Protein AF-A0A9D6MCR7-F1 (afdb_monomer)

pLDDT: mean 86.19, std 16.35, range [32.38, 98.75]

Foldseek 3Di:
DPLLVVLLVVLLVVLVVLLVVLLVVLDDDPPDDDDDQPPLFDDFDPVLLVVLSVVLSVVVVVLCVVQVVFPLSDDDPVLVVLLVVLLQQLLVLLCCFLADPDPDPPQDNLTLRLSLLSLLVSCQPRAQSSSLSNQQSSVSNSCSNRSHRRGSLLSSLRSLLSNLSRCCSSDPPNVVVLVVLLVLLQVLLVVQLVLCVVCQFQAASRNPGGQDPCLSNLSVVLSVLLVCQCVVCVVDCSNSSLSSSLSSLLRSQVSSLVSSCVRSVNSQPPSCSSRRGNSSNNRSSSNSSSPCVVVVVVVVVVVVVVVVD

Mean predicted aligned error: 6.35 Å

Secondary structure (DSSP, 8-state):
--HHHHHHHHHHHHHHHHHHHHHHHS---TTSS-----TT-PSP-HHHHHHHHHHHHHHHHHHHHHHTT-GGG---HHHHHHHHHHHHHHHHHHIIIIISS---TTS-SS---GGGHHHHHHHHHH-HHHHHHHHHHHHHHHHHHHTPPP-HHHHHHHHHHHHHHTGGGG-S-HHHHHHHHHHHHHHHHHHHHHHHHH-TTPBPTTSSSBPPHHHHTHHHHHHHHHHHHHHH-TTSTHHHHHHHHHHHHHHHHHHHHHHHHHHTTT-S-HHHIIIIIIHHHHHHHHHHHHHHHHHHHHHHHHHHHHHT-

Structure (mmCIF, N/CA/C/O backbone):
data_AF-A0A9D6MCR7-F1
#
_entry.id   AF-A0A9D6MCR7-F1
#
loop_
_atom_site.group_PDB
_atom_site.id
_atom_site.type_symbol
_atom_site.label_atom_id
_atom_site.label_alt_id
_atom_site.label_comp_id
_atom_site.label_asym_id
_atom_site.label_entity_id
_atom_site.label_seq_id
_atom_site.pdbx_PDB_ins_code
_atom_site.Cartn_x
_atom_site.Cartn_y
_atom_site.Cartn_z
_atom_site.occupancy
_atom_site.B_iso_or_equiv
_atom_site.auth_seq_id
_atom_site.auth_comp_id
_atom_site.auth_asym_id
_atom_site.auth_atom_id
_atom_site.pdbx_PDB_model_num
ATOM 1 N N . MET A 1 1 ? 8.942 -14.103 26.169 1.00 52.50 1 MET A N 1
ATOM 2 C CA . MET A 1 1 ? 8.637 -13.083 25.138 1.00 52.50 1 MET A CA 1
ATOM 3 C C . MET A 1 1 ? 7.167 -12.713 25.269 1.00 52.50 1 MET A C 1
ATOM 5 O O . MET A 1 1 ? 6.377 -13.617 25.491 1.00 52.50 1 MET A O 1
ATOM 9 N N . ASN A 1 2 ? 6.804 -11.427 25.200 1.00 64.25 2 ASN A N 1
ATOM 10 C CA . ASN A 1 2 ? 5.398 -10.992 25.186 1.00 64.25 2 ASN A CA 1
ATOM 11 C C . ASN A 1 2 ? 4.675 -11.644 23.987 1.00 64.25 2 ASN A C 1
ATOM 13 O O . ASN A 1 2 ? 5.250 -11.676 22.896 1.00 64.25 2 ASN A O 1
ATOM 17 N N . ASN A 1 3 ? 3.444 -12.135 24.172 1.00 83.31 3 ASN A N 1
ATOM 18 C CA . ASN A 1 3 ? 2.626 -12.743 23.113 1.00 83.31 3 ASN A CA 1
ATOM 19 C C . ASN A 1 3 ? 2.540 -11.839 21.866 1.00 83.31 3 ASN A C 1
ATOM 21 O O . ASN A 1 3 ? 2.592 -12.334 20.745 1.00 83.31 3 ASN A O 1
ATOM 25 N N . LYS A 1 4 ? 2.536 -10.509 22.046 1.00 88.31 4 LYS A N 1
ATOM 26 C CA . LYS A 1 4 ? 2.532 -9.521 20.949 1.00 88.31 4 LYS A CA 1
ATOM 27 C C . LYS A 1 4 ? 3.774 -9.601 20.045 1.00 88.31 4 LYS A C 1
ATOM 29 O O . LYS A 1 4 ? 3.648 -9.560 18.826 1.00 88.31 4 LYS A O 1
ATOM 34 N N . ALA A 1 5 ? 4.967 -9.780 20.620 1.00 88.00 5 ALA A N 1
ATOM 35 C CA . ALA A 1 5 ? 6.205 -9.921 19.844 1.00 88.00 5 ALA A CA 1
ATOM 36 C C . ALA A 1 5 ? 6.212 -11.222 19.030 1.00 88.00 5 ALA A C 1
ATOM 38 O O . ALA A 1 5 ? 6.635 -11.235 17.876 1.00 88.00 5 ALA A O 1
ATOM 39 N N . LEU A 1 6 ? 5.727 -12.314 19.631 1.00 88.62 6 LEU A N 1
ATOM 40 C CA . LEU A 1 6 ? 5.628 -13.611 18.963 1.00 88.62 6 LEU A CA 1
ATOM 41 C C . LEU A 1 6 ? 4.666 -13.558 17.773 1.00 88.62 6 LEU A C 1
ATOM 43 O O . LEU A 1 6 ? 4.991 -14.104 16.726 1.00 88.62 6 LEU A O 1
ATOM 47 N N . ASN A 1 7 ? 3.545 -12.838 17.886 1.00 89.56 7 ASN A N 1
ATOM 48 C CA . ASN A 1 7 ? 2.602 -12.663 16.777 1.00 89.56 7 ASN A CA 1
ATOM 49 C C . ASN A 1 7 ? 3.272 -12.068 15.535 1.00 89.56 7 ASN A C 1
ATOM 51 O O . ASN A 1 7 ? 3.044 -12.544 14.426 1.00 89.56 7 ASN A O 1
ATOM 55 N N . ILE A 1 8 ? 4.123 -11.056 15.714 1.00 90.25 8 ILE A N 1
ATOM 56 C CA . ILE A 1 8 ? 4.849 -10.423 14.606 1.00 90.25 8 ILE A CA 1
ATOM 57 C C . ILE A 1 8 ? 5.832 -11.409 13.993 1.00 90.25 8 ILE A C 1
ATOM 59 O O . ILE A 1 8 ? 5.823 -11.600 12.780 1.00 90.25 8 ILE A O 1
ATOM 63 N N . VAL A 1 9 ? 6.643 -12.062 14.830 1.00 91.19 9 VAL A N 1
ATOM 64 C CA . VAL A 1 9 ? 7.634 -13.042 14.370 1.00 91.19 9 VAL A CA 1
ATOM 65 C C . VAL A 1 9 ? 6.953 -14.156 13.579 1.00 91.19 9 VAL A C 1
ATOM 67 O O . VAL A 1 9 ? 7.396 -14.464 12.478 1.00 91.19 9 VAL A O 1
ATOM 70 N N . TYR A 1 10 ? 5.849 -14.712 14.079 1.00 92.25 10 TYR A N 1
ATOM 71 C CA . TYR A 1 10 ? 5.106 -15.757 13.378 1.00 92.25 10 TYR A CA 1
ATOM 72 C C . TYR A 1 10 ? 4.450 -15.258 12.092 1.00 92.25 10 TYR A C 1
ATOM 74 O O . TYR A 1 10 ? 4.484 -15.973 11.098 1.00 92.25 10 TYR A O 1
ATOM 82 N N . THR A 1 11 ? 3.905 -14.040 12.074 1.00 92.06 11 THR A N 1
ATOM 83 C CA . THR A 1 11 ? 3.285 -13.471 10.865 1.00 92.06 11 THR A CA 1
ATOM 84 C C . THR A 1 11 ? 4.324 -13.249 9.763 1.00 92.06 11 THR A C 1
ATOM 86 O O . THR A 1 11 ? 4.108 -13.634 8.616 1.00 92.06 11 THR A O 1
ATOM 89 N N . VAL A 1 12 ? 5.480 -12.677 10.111 1.00 93.19 12 VAL A N 1
ATOM 90 C CA . VAL A 1 12 ? 6.590 -12.458 9.172 1.00 93.19 12 VAL A CA 1
ATOM 91 C C . VAL A 1 12 ? 7.189 -13.786 8.716 1.00 93.19 12 VAL A C 1
ATOM 93 O O . VAL A 1 12 ? 7.452 -13.960 7.529 1.00 93.19 12 VAL A O 1
ATOM 96 N N . LEU A 1 13 ? 7.3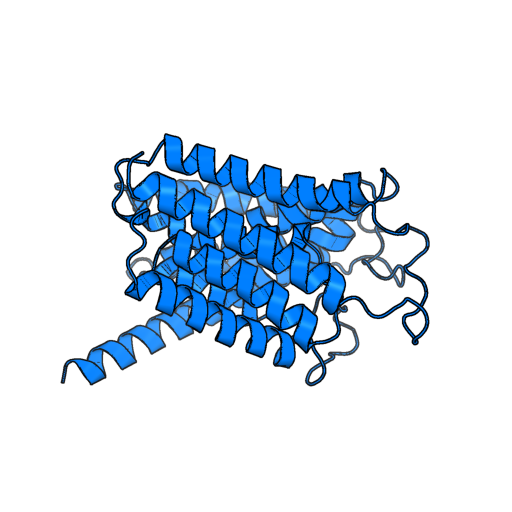75 -14.742 9.630 1.00 93.88 13 LEU A N 1
ATOM 97 C CA . LEU A 1 13 ? 7.886 -16.069 9.290 1.00 93.88 13 LEU A CA 1
ATOM 98 C C . LEU A 1 13 ? 6.922 -16.818 8.365 1.00 93.88 13 LEU A C 1
ATOM 100 O O . LEU A 1 13 ? 7.366 -17.418 7.393 1.00 93.88 13 LEU A O 1
ATOM 104 N N . ALA A 1 14 ? 5.614 -16.753 8.626 1.00 93.31 14 ALA A N 1
ATOM 105 C CA . ALA A 1 14 ? 4.599 -17.340 7.759 1.00 93.31 14 ALA A CA 1
ATOM 106 C C . ALA A 1 14 ? 4.643 -16.726 6.354 1.00 93.31 14 ALA A C 1
ATOM 108 O O . ALA A 1 14 ? 4.613 -17.470 5.377 1.00 93.31 14 ALA A O 1
ATOM 109 N N . LEU A 1 15 ? 4.799 -15.398 6.248 1.00 92.94 15 LEU A N 1
ATOM 110 C CA . LEU A 1 15 ? 5.001 -14.735 4.959 1.00 92.94 15 LEU A CA 1
ATOM 111 C C . LEU A 1 15 ? 6.254 -15.259 4.260 1.00 92.94 15 LEU A C 1
ATOM 113 O O . LEU A 1 15 ? 6.175 -15.685 3.116 1.00 92.94 15 LEU A O 1
ATOM 117 N N . PHE A 1 16 ? 7.396 -15.262 4.949 1.00 92.69 16 PHE A N 1
ATOM 118 C CA . PHE A 1 16 ? 8.667 -15.718 4.391 1.00 92.69 16 PHE A CA 1
ATOM 119 C C . PHE A 1 16 ? 8.578 -17.159 3.870 1.00 92.69 16 PHE A C 1
ATOM 121 O O . PHE A 1 16 ? 9.006 -17.445 2.752 1.00 92.69 16 PHE A O 1
ATOM 128 N N . VAL A 1 17 ? 7.988 -18.063 4.657 1.00 92.56 17 VAL A N 1
ATOM 129 C CA . VAL A 1 17 ? 7.793 -19.469 4.277 1.00 92.56 17 VAL A CA 1
ATOM 130 C C . VAL A 1 17 ? 6.868 -19.580 3.069 1.00 92.56 17 VAL A C 1
ATOM 132 O O . VAL A 1 17 ? 7.196 -20.298 2.127 1.00 92.56 17 VAL A O 1
ATOM 135 N N . LEU A 1 18 ? 5.747 -18.854 3.062 1.00 90.44 18 LEU A N 1
ATOM 136 C CA . LEU A 1 18 ? 4.795 -18.877 1.954 1.00 90.44 18 LEU A CA 1
ATOM 137 C C . LEU A 1 18 ? 5.418 -18.342 0.660 1.00 90.44 18 LEU A C 1
ATOM 139 O O . LEU A 1 18 ? 5.298 -19.000 -0.369 1.00 90.44 18 LEU A O 1
ATOM 143 N N . ILE A 1 19 ? 6.131 -17.210 0.727 1.00 87.31 19 ILE A N 1
ATOM 144 C CA . ILE A 1 19 ? 6.903 -16.658 -0.395 1.00 87.31 19 ILE A CA 1
ATOM 145 C C . ILE A 1 19 ? 7.883 -17.709 -0.905 1.00 87.31 19 ILE A C 1
ATOM 147 O O . ILE A 1 19 ? 7.929 -17.963 -2.100 1.00 87.31 19 ILE A O 1
ATOM 151 N N . THR A 1 20 ? 8.633 -18.358 -0.011 1.00 86.31 20 THR A N 1
ATOM 152 C CA . THR A 1 20 ? 9.646 -19.350 -0.396 1.00 86.31 20 THR A CA 1
ATOM 153 C C . THR A 1 20 ? 9.025 -20.534 -1.120 1.00 86.31 20 THR A C 1
ATOM 155 O O . THR A 1 20 ? 9.456 -20.890 -2.214 1.00 86.31 20 THR A O 1
ATOM 158 N N . ILE A 1 21 ? 7.978 -21.125 -0.546 1.00 87.25 21 ILE A N 1
ATOM 159 C CA . ILE A 1 21 ? 7.273 -22.260 -1.145 1.00 87.25 21 ILE A CA 1
ATOM 160 C C . ILE A 1 21 ? 6.683 -21.861 -2.500 1.00 87.25 21 ILE A C 1
ATOM 162 O O . ILE A 1 21 ? 6.908 -22.546 -3.496 1.00 87.25 21 ILE A O 1
ATOM 166 N N . ALA A 1 22 ? 5.957 -20.745 -2.557 1.00 82.69 22 ALA A N 1
ATOM 167 C CA . ALA A 1 22 ? 5.302 -20.297 -3.777 1.00 82.69 22 ALA A CA 1
ATOM 168 C C . ALA A 1 22 ? 6.316 -19.905 -4.859 1.00 82.69 22 ALA A C 1
ATOM 170 O O . ALA A 1 22 ? 6.109 -20.236 -6.020 1.00 82.69 22 ALA A O 1
ATOM 171 N N . TYR A 1 23 ? 7.446 -19.298 -4.492 1.00 79.19 23 TYR A N 1
ATOM 172 C CA . TYR A 1 23 ? 8.520 -18.968 -5.423 1.00 79.19 23 TYR A CA 1
ATOM 173 C C . TYR A 1 23 ? 9.061 -20.211 -6.131 1.00 79.19 23 TYR A C 1
ATOM 175 O O . TYR A 1 23 ? 9.226 -20.176 -7.345 1.00 79.19 23 TYR A O 1
ATOM 183 N N . PHE A 1 24 ? 9.283 -21.320 -5.415 1.00 76.38 24 PHE A N 1
ATOM 184 C CA . PHE A 1 24 ? 9.802 -22.562 -6.007 1.00 76.38 24 PHE A CA 1
ATOM 185 C C . PHE A 1 24 ? 8.736 -23.435 -6.691 1.00 76.38 24 PHE A C 1
ATOM 187 O O . PHE A 1 24 ? 9.086 -24.245 -7.544 1.00 76.38 24 PHE A O 1
ATOM 194 N N . ILE A 1 25 ? 7.455 -23.298 -6.332 1.00 75.69 25 ILE A N 1
ATOM 195 C CA . ILE A 1 25 ? 6.355 -24.082 -6.926 1.00 75.69 25 ILE A CA 1
ATOM 196 C C . ILE A 1 25 ? 5.733 -23.376 -8.138 1.00 75.69 25 ILE A C 1
ATOM 198 O O . ILE A 1 25 ? 5.411 -24.025 -9.130 1.00 75.69 25 ILE A O 1
ATOM 202 N N . ALA A 1 26 ? 5.529 -22.061 -8.052 1.00 62.88 26 ALA A N 1
ATOM 203 C CA . ALA A 1 26 ? 4.800 -21.269 -9.041 1.00 62.88 26 ALA A CA 1
ATOM 204 C C . ALA A 1 26 ? 5.703 -20.633 -10.107 1.00 62.88 26 ALA A C 1
ATOM 206 O O . ALA A 1 26 ? 5.202 -19.901 -10.955 1.00 62.88 26 ALA A O 1
ATOM 207 N N . SER A 1 27 ? 7.015 -20.889 -10.095 1.00 54.91 27 SER A N 1
ATOM 208 C CA . SER A 1 27 ? 7.901 -20.507 -11.195 1.00 54.91 27 SER A CA 1
ATOM 209 C C . SER A 1 27 ? 7.906 -21.610 -12.264 1.00 54.91 27 SER A C 1
ATOM 211 O O . SER A 1 27 ? 8.589 -22.624 -12.100 1.00 54.91 27 SER A O 1
ATOM 213 N N . PRO A 1 28 ? 7.158 -21.475 -13.379 1.00 47.31 28 PRO A N 1
ATOM 214 C CA . PRO A 1 28 ? 7.389 -22.353 -14.511 1.00 47.31 28 PRO A CA 1
ATOM 215 C C . PRO A 1 28 ? 8.826 -22.148 -15.009 1.00 47.31 28 PRO A C 1
ATOM 217 O O . PRO A 1 28 ? 9.343 -21.031 -15.049 1.00 47.31 28 PRO A O 1
ATOM 220 N N . SER A 1 29 ? 9.472 -23.253 -15.387 1.00 39.12 29 SER A N 1
ATOM 221 C CA . SER A 1 29 ? 10.716 -23.248 -16.161 1.00 39.12 29 SER A CA 1
ATOM 222 C C . SER A 1 29 ? 10.610 -22.245 -17.328 1.00 39.12 29 SER A C 1
ATOM 224 O O . SER A 1 29 ? 9.546 -22.182 -17.950 1.00 39.12 29 SER A O 1
ATOM 226 N N . PRO A 1 30 ? 11.686 -21.517 -17.695 1.00 40.38 30 PRO A N 1
ATOM 227 C CA . PRO A 1 30 ? 11.690 -20.499 -18.760 1.00 40.38 30 PRO A CA 1
ATOM 228 C C . PRO A 1 30 ? 11.422 -21.037 -20.185 1.00 40.38 30 PRO A C 1
ATOM 230 O O . PRO A 1 30 ? 11.681 -20.362 -21.174 1.00 40.38 30 PRO A O 1
ATOM 233 N N . SER A 1 31 ? 10.906 -22.257 -20.331 1.00 33.19 31 SER A N 1
ATOM 234 C CA . SER A 1 31 ? 10.722 -22.948 -21.610 1.00 33.19 31 SER A CA 1
ATOM 235 C C . SER A 1 31 ? 9.341 -22.758 -22.257 1.00 33.19 31 SER A C 1
ATOM 237 O O . SER A 1 31 ? 9.058 -23.397 -23.269 1.00 33.19 31 SER A O 1
ATOM 239 N N . GLY A 1 32 ? 8.484 -21.870 -21.743 1.00 33.06 32 GLY A N 1
ATOM 240 C CA . GLY A 1 32 ? 7.113 -21.714 -22.239 1.00 33.06 32 GLY A CA 1
ATOM 241 C C . GLY A 1 32 ? 6.645 -20.270 -22.397 1.00 33.06 32 GLY A C 1
ATOM 242 O O . GLY A 1 32 ? 5.859 -19.801 -21.588 1.00 33.06 32 GLY A O 1
ATOM 243 N N . ALA A 1 33 ? 7.057 -19.616 -23.485 1.00 32.38 33 ALA A N 1
ATOM 244 C CA . ALA A 1 33 ? 6.352 -18.483 -24.100 1.00 32.38 33 ALA A CA 1
ATOM 245 C C . ALA A 1 33 ? 6.165 -17.184 -23.278 1.00 32.38 33 ALA A C 1
ATOM 247 O O . ALA A 1 33 ? 5.224 -16.438 -23.545 1.00 32.38 33 ALA A O 1
ATOM 248 N N . GLU A 1 34 ? 7.075 -16.845 -22.365 1.00 39.53 34 GLU A N 1
ATOM 249 C CA . GLU A 1 34 ? 7.293 -15.433 -22.018 1.00 39.53 34 GLU A CA 1
ATOM 250 C C . GLU A 1 34 ? 8.389 -14.884 -22.932 1.00 39.53 34 GLU A C 1
ATOM 252 O O . GLU A 1 34 ? 9.452 -15.492 -23.085 1.00 39.53 34 GLU A O 1
ATOM 257 N N . ALA A 1 35 ? 8.112 -13.754 -23.588 1.00 36.09 35 ALA A N 1
ATOM 258 C CA . ALA A 1 35 ? 9.153 -12.970 -24.235 1.00 36.09 35 ALA A CA 1
ATOM 259 C C . ALA A 1 35 ? 10.302 -12.790 -23.235 1.00 36.09 35 ALA A C 1
ATOM 261 O O . ALA A 1 35 ? 10.049 -12.542 -22.053 1.00 36.09 35 ALA A O 1
ATOM 262 N N . ALA A 1 36 ? 11.544 -12.962 -23.697 1.00 36.28 36 ALA A N 1
ATOM 263 C CA . ALA A 1 36 ? 12.714 -12.708 -22.868 1.00 36.28 36 ALA A CA 1
ATOM 264 C C . ALA A 1 36 ? 12.509 -11.382 -22.114 1.00 36.28 36 ALA A C 1
ATOM 266 O O . ALA A 1 36 ? 12.025 -10.427 -22.737 1.00 36.28 36 ALA A O 1
ATOM 267 N N . PRO A 1 37 ? 12.820 -11.315 -20.804 1.00 42.47 37 PRO A N 1
ATOM 268 C CA . PRO A 1 37 ? 12.703 -10.066 -20.069 1.00 42.47 37 PRO A CA 1
ATOM 269 C C . PRO A 1 37 ? 13.409 -8.958 -20.865 1.00 42.47 37 PRO A C 1
ATOM 271 O O . PRO A 1 37 ? 14.441 -9.239 -21.493 1.00 42.47 37 PRO A O 1
ATOM 274 N N . PRO A 1 38 ? 12.859 -7.726 -20.909 1.00 42.22 38 PRO A N 1
ATOM 275 C CA . PRO A 1 38 ? 13.502 -6.637 -21.629 1.00 42.22 38 PRO A CA 1
ATOM 276 C C . PRO A 1 38 ? 14.974 -6.548 -21.193 1.00 42.22 38 PRO A C 1
ATOM 278 O O . PRO A 1 38 ? 15.272 -6.817 -20.028 1.00 42.22 38 PRO A O 1
ATOM 281 N N . PRO A 1 39 ? 15.910 -6.199 -22.095 1.00 41.47 39 PRO A N 1
ATOM 282 C CA . PRO A 1 39 ? 17.357 -6.339 -21.878 1.00 41.47 39 PRO A CA 1
ATOM 283 C C . PRO A 1 39 ? 17.919 -5.636 -20.622 1.00 41.47 39 PRO A C 1
ATOM 285 O O . PRO A 1 39 ? 19.068 -5.878 -20.250 1.00 41.47 39 PRO A O 1
ATOM 288 N N . SER A 1 40 ? 17.126 -4.791 -19.957 1.00 43.78 40 SER A N 1
ATOM 289 C CA . SER A 1 40 ? 17.410 -4.147 -18.671 1.00 43.78 40 SER A CA 1
ATOM 290 C C . SER A 1 40 ? 17.232 -5.046 -17.433 1.00 43.78 40 SER A C 1
ATOM 292 O O . SER A 1 40 ? 17.765 -4.711 -16.376 1.00 43.78 40 SER A O 1
ATOM 294 N N . ILE A 1 41 ? 16.539 -6.185 -17.530 1.00 49.38 41 ILE A N 1
ATOM 295 C CA . ILE A 1 41 ? 16.239 -7.091 -16.408 1.00 49.38 41 ILE A CA 1
ATOM 296 C C . ILE A 1 41 ? 17.052 -8.383 -16.593 1.00 49.38 41 ILE A C 1
ATOM 298 O O . ILE A 1 41 ? 16.725 -9.220 -17.432 1.00 49.38 41 ILE A O 1
ATOM 302 N N . SER A 1 42 ? 18.145 -8.559 -15.839 1.00 51.72 42 SER A N 1
ATOM 303 C CA . SER A 1 42 ? 18.819 -9.873 -15.773 1.00 51.72 42 SER A CA 1
ATOM 304 C C . SER A 1 42 ? 17.979 -10.900 -15.027 1.00 51.72 42 SER A C 1
ATOM 306 O O . SER A 1 42 ? 17.091 -10.529 -14.263 1.00 51.72 42 SER A O 1
ATOM 308 N N . GLU A 1 43 ? 18.323 -12.187 -15.185 1.00 54.12 43 GLU A N 1
ATOM 309 C CA . GLU A 1 43 ? 17.862 -13.222 -14.258 1.00 54.12 43 GLU A CA 1
ATOM 310 C C . GLU A 1 43 ? 18.050 -12.731 -12.811 1.00 54.12 43 GLU A C 1
ATOM 312 O O . GLU A 1 43 ? 19.166 -12.360 -12.429 1.00 54.12 43 GLU A O 1
ATOM 317 N N . PRO A 1 44 ? 16.960 -12.629 -12.037 1.00 58.22 44 PRO A N 1
ATOM 318 C CA . PRO A 1 44 ? 17.015 -11.985 -10.741 1.00 58.22 44 PRO A CA 1
ATOM 319 C C . PRO A 1 44 ? 17.837 -12.795 -9.738 1.00 58.22 44 PRO A C 1
ATOM 321 O O . PRO A 1 44 ? 17.630 -13.999 -9.588 1.00 58.22 44 PRO A O 1
ATOM 324 N N . ASP A 1 45 ? 18.689 -12.115 -8.972 1.00 67.75 45 ASP A N 1
ATOM 325 C CA . ASP A 1 45 ? 19.391 -12.719 -7.839 1.00 67.75 45 ASP A CA 1
ATOM 326 C C . ASP A 1 45 ? 18.384 -13.017 -6.710 1.00 67.75 45 ASP A C 1
ATOM 328 O O . ASP A 1 45 ? 17.862 -12.115 -6.045 1.00 67.75 45 ASP A O 1
ATOM 332 N N . VAL A 1 46 ? 18.058 -14.301 -6.537 1.00 71.38 46 VAL A N 1
ATOM 333 C CA . VAL A 1 46 ? 17.058 -14.791 -5.576 1.00 71.38 46 VAL A CA 1
ATOM 334 C C . VAL A 1 46 ? 17.359 -14.308 -4.146 1.00 71.38 46 VAL A C 1
ATOM 336 O O . VAL A 1 46 ? 16.466 -13.709 -3.542 1.00 71.38 46 VAL A O 1
ATOM 339 N N . PRO A 1 47 ? 18.581 -14.475 -3.595 1.00 82.62 47 PRO A N 1
ATOM 340 C CA . PRO A 1 47 ? 18.989 -13.863 -2.329 1.00 82.62 47 PRO A CA 1
ATOM 341 C C . PRO A 1 47 ? 18.649 -12.373 -2.168 1.00 82.62 47 PRO A C 1
ATOM 343 O O . PRO A 1 47 ? 18.157 -11.967 -1.111 1.00 82.62 47 PRO A O 1
ATOM 346 N N . LEU A 1 48 ? 18.868 -11.550 -3.198 1.00 84.81 48 LEU A N 1
ATOM 347 C CA . LEU A 1 48 ? 18.655 -10.098 -3.123 1.00 84.81 48 LEU A CA 1
ATOM 348 C C . LEU A 1 48 ? 17.177 -9.705 -3.019 1.00 84.81 48 LEU A C 1
ATOM 350 O O . LEU A 1 48 ? 16.857 -8.655 -2.456 1.00 84.81 48 LEU A O 1
ATOM 354 N N . ARG A 1 49 ? 16.265 -10.561 -3.485 1.00 86.56 49 ARG A N 1
ATOM 355 C CA . ARG A 1 49 ? 14.814 -10.373 -3.322 1.00 86.56 49 ARG A CA 1
ATOM 356 C C . ARG A 1 49 ? 14.388 -10.541 -1.866 1.00 86.56 49 ARG A C 1
ATOM 358 O O . ARG A 1 49 ? 13.613 -9.745 -1.338 1.00 86.56 49 ARG A O 1
ATOM 365 N N . TYR A 1 50 ? 14.967 -11.518 -1.168 1.00 90.44 50 TYR A N 1
ATOM 366 C CA . TYR A 1 50 ? 14.704 -11.732 0.259 1.00 90.44 50 TYR A CA 1
ATOM 367 C C . TYR A 1 50 ? 15.289 -10.634 1.157 1.00 90.44 50 TYR A C 1
ATOM 369 O O . TYR A 1 50 ? 14.800 -10.442 2.271 1.00 90.44 50 TYR A O 1
ATOM 377 N N . LEU A 1 51 ? 16.266 -9.853 0.681 1.00 91.56 51 LEU A N 1
ATOM 378 C CA . LEU A 1 51 ? 16.716 -8.656 1.396 1.00 91.56 51 LEU A CA 1
ATOM 379 C C . LEU A 1 51 ? 15.578 -7.633 1.555 1.00 91.56 51 LEU A C 1
ATOM 381 O O . LEU A 1 51 ? 15.446 -7.042 2.624 1.00 91.56 51 LEU A O 1
ATOM 385 N N . ALA A 1 52 ? 14.711 -7.467 0.551 1.00 91.12 52 ALA A N 1
ATOM 386 C CA . ALA A 1 52 ? 13.545 -6.585 0.653 1.00 91.12 52 ALA A CA 1
ATOM 387 C C . ALA A 1 52 ? 12.540 -7.081 1.706 1.00 91.12 52 ALA A C 1
ATOM 389 O O . ALA A 1 52 ? 12.016 -6.287 2.491 1.00 91.12 52 ALA A O 1
ATOM 390 N N . VAL A 1 53 ? 12.334 -8.402 1.783 1.00 93.81 53 VAL A N 1
ATOM 391 C CA . VAL A 1 53 ? 11.518 -9.043 2.828 1.00 93.81 53 VAL A CA 1
ATOM 392 C C . VAL A 1 53 ? 12.104 -8.751 4.214 1.00 93.81 53 VAL A C 1
ATOM 394 O O . VAL A 1 53 ? 11.379 -8.362 5.131 1.00 93.81 53 VAL A O 1
ATOM 397 N N . LEU A 1 54 ? 13.425 -8.863 4.371 1.00 94.75 54 LEU A N 1
ATOM 398 C CA . LEU A 1 54 ? 14.099 -8.549 5.629 1.00 94.75 54 LEU A CA 1
ATOM 399 C C . LEU A 1 54 ? 13.977 -7.062 5.997 1.00 94.75 54 LEU A C 1
ATOM 401 O O . LEU A 1 54 ? 13.681 -6.749 7.147 1.00 94.75 54 LEU A O 1
ATOM 405 N N . ILE A 1 55 ? 14.155 -6.148 5.039 1.00 95.88 55 ILE A N 1
ATOM 406 C CA . ILE A 1 55 ? 13.994 -4.701 5.259 1.00 95.88 55 ILE A CA 1
ATOM 407 C C . ILE A 1 55 ? 12.566 -4.382 5.719 1.00 95.88 55 ILE A C 1
ATOM 409 O O . ILE A 1 55 ? 12.390 -3.665 6.706 1.00 95.88 55 ILE A O 1
ATOM 413 N N . GLY A 1 56 ? 11.552 -4.954 5.063 1.00 95.94 56 GLY A N 1
ATOM 414 C CA . GLY A 1 56 ? 10.152 -4.800 5.464 1.00 95.94 56 GLY A CA 1
ATOM 415 C C . GLY A 1 56 ? 9.889 -5.318 6.881 1.00 95.94 56 GLY A C 1
ATOM 416 O O . GLY A 1 56 ? 9.310 -4.610 7.708 1.00 95.94 56 GLY A O 1
ATOM 417 N N . ALA A 1 57 ? 10.402 -6.508 7.205 1.00 96.00 57 ALA A N 1
ATOM 418 C CA . ALA A 1 57 ? 10.299 -7.097 8.539 1.00 96.00 57 ALA A CA 1
ATOM 419 C C . ALA A 1 57 ? 10.982 -6.247 9.624 1.00 96.00 57 ALA A C 1
ATOM 421 O O . ALA A 1 57 ? 10.424 -6.055 10.706 1.00 96.00 57 ALA A O 1
ATOM 422 N N . ILE A 1 58 ? 12.169 -5.701 9.339 1.00 96.44 58 ILE A N 1
ATOM 423 C CA . ILE A 1 58 ? 12.876 -4.784 10.242 1.00 96.44 58 ILE A CA 1
ATOM 424 C C . ILE A 1 58 ? 12.050 -3.515 10.450 1.00 96.44 58 ILE A C 1
ATOM 426 O O . ILE A 1 58 ? 11.863 -3.100 11.592 1.00 96.44 58 ILE A O 1
ATOM 430 N N . GLY A 1 59 ? 11.505 -2.930 9.378 1.00 96.31 59 GLY A N 1
ATOM 431 C CA . GLY A 1 59 ? 10.627 -1.762 9.457 1.00 96.31 59 GLY A CA 1
ATOM 432 C C . GLY A 1 59 ? 9.432 -1.999 10.382 1.00 96.31 59 GLY A C 1
ATOM 433 O O . GLY A 1 59 ? 9.175 -1.201 11.284 1.00 96.31 59 GLY A O 1
ATOM 434 N N . MET A 1 60 ? 8.757 -3.142 10.246 1.00 95.69 60 MET A N 1
ATOM 435 C CA . MET A 1 60 ? 7.684 -3.542 11.163 1.00 95.69 60 MET A CA 1
ATOM 436 C C . MET A 1 60 ? 8.175 -3.706 12.604 1.00 95.69 60 MET A C 1
ATOM 438 O O . MET A 1 60 ? 7.507 -3.254 13.533 1.00 95.69 60 MET A O 1
ATOM 442 N N . GLY A 1 61 ? 9.343 -4.323 12.801 1.00 95.38 61 GLY A N 1
ATOM 443 C CA . GLY A 1 61 ? 9.965 -4.484 14.114 1.00 95.38 61 GLY A CA 1
ATOM 444 C C . GLY A 1 61 ? 10.262 -3.147 14.797 1.00 95.38 61 GLY A C 1
ATOM 445 O O . GLY A 1 61 ? 10.030 -3.007 15.997 1.00 95.38 61 GLY A O 1
ATOM 446 N N . VAL A 1 62 ? 10.697 -2.142 14.033 1.00 96.75 62 VAL A N 1
ATOM 447 C CA . VAL A 1 62 ? 10.905 -0.769 14.517 1.00 96.75 62 VAL A CA 1
ATOM 448 C C . VAL A 1 62 ? 9.577 -0.135 14.932 1.00 96.75 62 VAL A C 1
ATOM 450 O O . VAL A 1 62 ? 9.477 0.393 16.039 1.00 96.75 62 VAL A O 1
ATOM 453 N N . VAL A 1 63 ? 8.536 -0.226 14.097 1.00 96.75 63 VAL A N 1
ATOM 454 C CA . VAL A 1 63 ? 7.202 0.302 14.438 1.00 96.75 63 VAL A CA 1
ATOM 455 C C . VAL A 1 63 ? 6.669 -0.373 15.702 1.00 96.75 63 VAL A C 1
ATOM 457 O O . VAL A 1 63 ? 6.194 0.313 16.610 1.00 96.75 63 VAL A O 1
ATOM 460 N N . TYR A 1 64 ? 6.806 -1.695 15.811 1.00 95.38 64 TYR A N 1
ATOM 461 C CA . TYR A 1 64 ? 6.448 -2.437 17.016 1.00 95.38 64 TYR A CA 1
ATOM 462 C C . TYR A 1 64 ? 7.229 -1.962 18.231 1.00 95.38 64 TYR A C 1
ATOM 464 O O . TYR A 1 64 ? 6.619 -1.688 19.255 1.00 95.38 64 TYR A O 1
ATOM 472 N N . TYR A 1 65 ? 8.549 -1.808 18.138 1.00 95.25 65 TYR A N 1
ATOM 473 C CA . TYR A 1 65 ? 9.371 -1.380 19.268 1.00 95.25 65 TYR A CA 1
ATOM 474 C C . TYR A 1 65 ? 8.847 -0.087 19.912 1.00 95.25 65 TYR A C 1
ATOM 476 O O . TYR A 1 65 ? 8.729 -0.016 21.136 1.00 95.25 65 TYR A O 1
ATOM 484 N N . PHE A 1 66 ? 8.452 0.892 19.093 1.00 95.81 66 PHE A N 1
ATOM 485 C CA . PHE A 1 66 ? 7.909 2.170 19.563 1.00 95.81 66 PHE A CA 1
ATOM 486 C C . PHE A 1 66 ? 6.433 2.126 19.980 1.00 95.81 66 PHE A C 1
ATOM 488 O O . PHE A 1 66 ? 5.969 3.041 20.654 1.00 95.81 66 PHE A O 1
ATOM 495 N N . THR A 1 67 ? 5.687 1.087 19.601 1.00 95.50 67 THR A N 1
ATOM 496 C CA . THR A 1 67 ? 4.231 0.997 19.827 1.00 95.50 67 THR A CA 1
ATOM 497 C C . THR A 1 67 ? 3.805 -0.294 20.530 1.00 95.50 67 THR A C 1
ATOM 499 O O . THR A 1 67 ? 2.625 -0.639 20.538 1.00 95.50 67 THR A O 1
ATOM 502 N N . ARG A 1 68 ? 4.752 -1.010 21.147 1.00 93.38 68 ARG A N 1
ATOM 503 C CA . ARG A 1 68 ? 4.594 -2.375 21.685 1.00 93.38 68 ARG A CA 1
ATOM 504 C C . ARG A 1 68 ? 3.504 -2.527 22.744 1.00 93.38 68 ARG A C 1
ATOM 506 O O . ARG A 1 68 ? 2.994 -3.626 22.943 1.00 93.38 68 ARG A O 1
ATOM 513 N N . GLU A 1 69 ? 3.158 -1.432 23.416 1.00 92.25 69 GLU A N 1
ATOM 514 C CA . GLU A 1 69 ? 2.108 -1.414 24.434 1.00 92.25 69 GLU A CA 1
ATOM 515 C C . GLU A 1 69 ? 0.703 -1.478 23.806 1.00 92.25 69 GLU A C 1
ATOM 517 O O . GLU A 1 69 ? -0.233 -1.953 24.445 1.00 92.25 69 GLU A O 1
ATOM 522 N N . SER A 1 70 ? 0.551 -1.092 22.531 1.00 93.56 70 SER A N 1
ATOM 523 C CA . SER A 1 70 ? -0.739 -1.086 21.833 1.00 93.56 70 SER A CA 1
ATOM 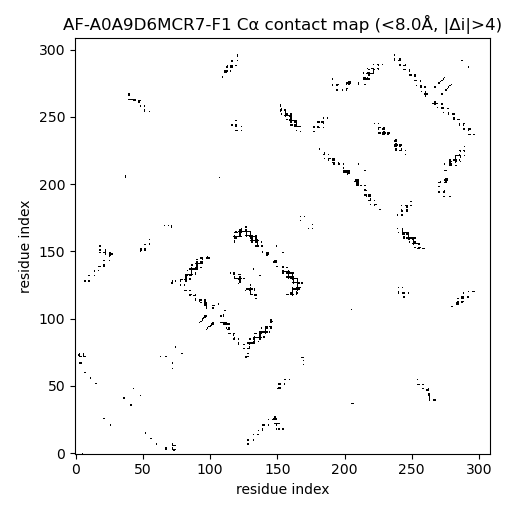524 C C . SER A 1 70 ? -1.354 -2.486 21.717 1.00 93.56 70 SER A C 1
ATOM 526 O O . SER A 1 70 ? -0.676 -3.483 21.449 1.00 93.56 70 SER A O 1
ATOM 528 N N . GLU A 1 71 ? -2.669 -2.574 21.900 1.00 92.44 71 GLU A N 1
ATOM 529 C CA . GLU A 1 71 ? -3.474 -3.785 21.674 1.00 92.44 71 GLU A CA 1
ATOM 530 C C . GLU A 1 71 ? -3.652 -4.102 20.180 1.00 92.44 71 GLU A C 1
ATOM 532 O O . GLU A 1 71 ? -4.008 -5.219 19.804 1.00 92.44 71 GLU A O 1
ATOM 537 N N . ALA A 1 72 ? -3.317 -3.161 19.291 1.00 92.62 72 ALA A N 1
ATOM 538 C CA . ALA A 1 72 ? -3.341 -3.385 17.846 1.00 92.62 72 ALA A CA 1
ATOM 539 C C . ALA A 1 72 ? -2.407 -4.532 17.400 1.00 92.62 72 ALA A C 1
ATOM 541 O O . ALA A 1 72 ? -2.642 -5.140 16.357 1.00 92.62 72 ALA A O 1
ATOM 542 N N . TRP A 1 73 ? -1.386 -4.860 18.205 1.00 93.81 73 TRP A N 1
ATOM 543 C CA . TRP A 1 73 ? -0.446 -5.969 17.984 1.00 93.81 73 TRP A CA 1
ATOM 544 C C . TRP A 1 73 ? -0.954 -7.339 18.444 1.00 93.81 73 TRP A C 1
ATOM 546 O O . TRP A 1 73 ? -0.304 -8.366 18.221 1.00 93.81 73 TRP A O 1
ATOM 556 N N . GLU A 1 74 ? -2.097 -7.385 19.120 1.00 91.12 74 GLU A N 1
ATOM 557 C CA . GLU A 1 74 ? -2.698 -8.646 19.531 1.00 91.12 74 GLU A CA 1
ATOM 558 C C . GLU A 1 74 ? -3.306 -9.343 18.325 1.00 91.12 74 GLU A C 1
ATOM 560 O O . GLU A 1 74 ? -4.138 -8.770 17.622 1.00 91.12 74 GLU A O 1
ATOM 565 N N . LEU A 1 75 ? -2.898 -10.590 18.106 1.00 86.94 75 LEU A N 1
ATOM 566 C CA . LEU A 1 75 ? -3.341 -11.424 17.004 1.00 86.94 75 LEU A CA 1
ATOM 567 C C . LEU A 1 75 ? -4.108 -12.626 17.559 1.00 86.94 75 LEU A C 1
ATOM 569 O O . LEU A 1 75 ? -3.563 -13.710 17.744 1.00 86.94 75 LEU A O 1
ATOM 573 N N . GLY A 1 76 ? -5.383 -12.407 17.873 1.00 89.19 76 GLY A N 1
ATOM 574 C CA . GLY A 1 76 ? -6.306 -13.495 18.189 1.00 89.19 76 GLY A CA 1
ATOM 575 C C . GLY A 1 76 ? -6.738 -14.257 16.933 1.00 89.19 76 GLY A C 1
ATOM 576 O O . GLY A 1 76 ? -6.591 -13.763 15.813 1.00 89.19 76 GLY A O 1
ATOM 577 N N . MET A 1 77 ? -7.350 -15.429 17.125 1.00 90.94 77 MET A N 1
ATOM 578 C CA . MET A 1 77 ? -7.850 -16.284 16.036 1.00 90.94 77 MET A CA 1
ATOM 579 C C . MET A 1 77 ? -8.738 -15.521 15.039 1.00 90.94 77 MET A C 1
ATOM 581 O O . MET A 1 77 ? -8.586 -15.679 13.834 1.00 90.94 77 MET A O 1
ATOM 585 N N . GLN A 1 78 ? -9.615 -14.636 15.523 1.00 90.19 78 GLN A N 1
ATOM 586 C CA . GLN A 1 78 ? -10.489 -13.831 14.661 1.00 90.19 78 GLN A CA 1
ATOM 587 C C . GLN A 1 78 ? -9.701 -12.955 13.676 1.00 90.19 78 GLN A C 1
ATOM 589 O O . GLN A 1 78 ? -9.991 -12.964 12.486 1.00 90.19 78 GLN A O 1
ATOM 594 N N . LYS A 1 79 ? -8.660 -12.250 14.139 1.00 91.50 79 LYS A N 1
ATOM 595 C CA . LYS A 1 79 ? -7.831 -11.397 13.270 1.00 91.50 79 LYS A CA 1
ATOM 596 C C . LYS A 1 79 ? -7.018 -12.215 12.263 1.00 91.50 79 LYS A C 1
ATOM 598 O O . LYS A 1 79 ? -6.807 -11.748 11.147 1.00 91.50 79 LYS A O 1
ATOM 603 N N . VAL A 1 80 ? -6.600 -13.432 12.631 1.00 92.94 80 VAL A N 1
ATOM 604 C CA . VAL A 1 80 ? -5.992 -14.389 11.687 1.00 92.94 80 VAL A CA 1
ATOM 605 C C . VAL A 1 80 ? -6.991 -14.763 10.598 1.00 92.94 80 VAL A C 1
ATOM 607 O O . VAL A 1 80 ? -6.670 -14.644 9.420 1.00 92.94 80 VAL A O 1
ATOM 610 N N . ILE A 1 81 ? -8.215 -15.141 10.976 1.00 94.12 81 ILE A N 1
ATOM 611 C CA . ILE A 1 81 ? -9.282 -15.478 10.025 1.00 94.12 81 ILE A CA 1
ATOM 612 C C . ILE A 1 81 ? -9.568 -14.293 9.099 1.00 94.12 81 ILE A C 1
ATOM 614 O O . ILE A 1 81 ? -9.598 -14.480 7.886 1.00 94.12 81 ILE A O 1
ATOM 618 N N . TYR A 1 82 ? -9.702 -13.073 9.629 1.00 94.75 82 TYR A N 1
ATOM 619 C CA . TYR A 1 82 ? -9.913 -11.883 8.802 1.00 94.75 82 TYR A CA 1
ATOM 620 C C . TYR A 1 82 ? -8.762 -11.652 7.823 1.00 94.75 82 TYR A C 1
ATOM 622 O O . TYR A 1 82 ? -9.018 -11.399 6.652 1.00 94.75 82 TYR A O 1
ATOM 630 N N . GLY A 1 83 ? -7.507 -11.806 8.255 1.00 95.75 83 GLY A N 1
ATOM 631 C CA . GLY A 1 83 ? -6.354 -11.708 7.360 1.00 95.75 83 GLY A CA 1
ATOM 632 C C . GLY A 1 83 ? -6.350 -12.763 6.251 1.00 95.75 83 GLY A C 1
ATOM 633 O O . GLY A 1 83 ? -6.044 -12.441 5.108 1.00 95.75 83 GLY A O 1
ATOM 634 N N . VAL A 1 84 ? -6.726 -14.009 6.558 1.00 94.94 84 VAL A N 1
ATOM 635 C CA . VAL A 1 84 ? -6.799 -15.106 5.575 1.00 94.94 84 VAL A CA 1
ATOM 636 C C . VAL A 1 84 ? -7.961 -14.913 4.597 1.00 94.94 84 VAL A C 1
ATOM 638 O O . VAL A 1 84 ? -7.784 -15.098 3.395 1.00 94.94 84 VAL A O 1
ATOM 641 N N . VAL A 1 85 ? -9.136 -14.502 5.080 1.00 96.75 85 VAL A N 1
ATOM 642 C CA . VAL A 1 85 ? -10.287 -14.169 4.223 1.00 96.75 85 VAL A CA 1
ATOM 643 C C . VAL A 1 85 ? -9.949 -12.982 3.326 1.00 96.75 85 VAL A C 1
ATOM 645 O O . VAL A 1 85 ? -10.183 -13.042 2.121 1.00 96.75 85 VAL A O 1
ATOM 648 N N . GLY A 1 86 ? -9.336 -11.938 3.887 1.00 97.19 86 GLY A N 1
ATOM 649 C CA . GLY A 1 86 ? -8.841 -10.799 3.126 1.00 97.19 86 GLY A CA 1
ATOM 650 C C . GLY A 1 86 ? -7.858 -11.234 2.046 1.00 97.19 86 GLY A C 1
ATOM 651 O O . GLY A 1 86 ? -8.019 -10.848 0.891 1.00 97.19 86 GLY A O 1
ATOM 652 N N . ALA A 1 87 ? -6.883 -12.079 2.390 1.00 97.19 87 ALA A N 1
ATOM 653 C CA . ALA A 1 87 ? -5.917 -12.620 1.438 1.00 97.19 87 ALA A CA 1
ATOM 654 C C . ALA A 1 87 ? -6.598 -13.394 0.301 1.00 97.19 87 ALA A C 1
ATOM 656 O O . ALA A 1 87 ? -6.249 -13.195 -0.859 1.00 97.19 87 ALA A O 1
ATOM 657 N N . ALA A 1 88 ? -7.600 -14.225 0.601 1.00 96.56 88 ALA A N 1
ATOM 658 C CA . ALA A 1 88 ? -8.346 -14.966 -0.413 1.00 96.56 88 ALA A CA 1
ATOM 659 C C . ALA A 1 88 ? -9.110 -14.032 -1.366 1.00 96.56 88 ALA A C 1
ATOM 661 O O . ALA A 1 88 ? -9.027 -14.189 -2.584 1.00 96.56 88 ALA A O 1
ATOM 662 N N . VAL A 1 89 ? -9.813 -13.027 -0.832 1.00 95.81 89 VAL A N 1
ATOM 663 C CA . VAL A 1 89 ? -10.535 -12.042 -1.652 1.00 95.81 89 VAL A CA 1
ATOM 664 C C . VAL A 1 89 ? -9.559 -11.214 -2.489 1.00 95.81 89 VAL A C 1
ATOM 666 O O . VAL A 1 89 ? -9.813 -10.987 -3.672 1.00 95.81 89 VAL A O 1
ATOM 669 N N . TYR A 1 90 ? -8.421 -10.809 -1.918 1.00 95.19 90 TYR A N 1
ATOM 670 C CA . TYR A 1 90 ? -7.400 -10.068 -2.652 1.00 95.19 90 TYR A CA 1
ATOM 671 C C . TYR A 1 90 ? -6.778 -10.909 -3.773 1.00 95.19 90 TYR A C 1
ATOM 673 O O . TYR A 1 90 ? -6.669 -10.431 -4.900 1.00 95.19 90 TYR A O 1
ATOM 681 N N . ALA A 1 91 ? -6.461 -12.178 -3.508 1.00 92.88 91 ALA A N 1
ATOM 682 C CA . ALA A 1 91 ? -5.941 -13.104 -4.509 1.00 92.88 91 ALA A CA 1
ATOM 683 C C . ALA A 1 91 ? -6.917 -13.295 -5.679 1.00 92.88 91 ALA A C 1
ATOM 685 O O . ALA A 1 91 ? -6.514 -13.239 -6.841 1.00 92.88 91 ALA A O 1
ATOM 686 N N . VAL A 1 92 ? -8.214 -13.459 -5.389 1.00 91.06 92 VAL A N 1
ATOM 687 C CA . VAL A 1 92 ? -9.259 -13.539 -6.423 1.00 91.06 92 VAL A CA 1
ATOM 688 C C . VAL A 1 92 ? -9.352 -12.230 -7.203 1.00 91.06 92 VAL A C 1
ATOM 690 O O . VAL A 1 92 ? -9.454 -12.259 -8.427 1.00 91.06 92 VAL A O 1
ATOM 693 N N . ALA A 1 93 ? -9.276 -11.079 -6.533 1.00 89.06 93 ALA A N 1
ATOM 694 C CA . ALA A 1 93 ? -9.291 -9.786 -7.206 1.00 89.06 93 ALA A CA 1
ATOM 695 C C . ALA A 1 93 ? -8.094 -9.621 -8.158 1.00 89.06 93 ALA A C 1
ATOM 697 O O . ALA A 1 93 ? -8.281 -9.165 -9.284 1.00 89.06 93 ALA A O 1
ATOM 698 N N . ILE A 1 94 ? -6.890 -10.037 -7.754 1.00 83.38 94 ILE A N 1
ATOM 699 C CA . ILE A 1 94 ? -5.713 -10.069 -8.637 1.00 83.38 94 ILE A CA 1
ATOM 700 C C . ILE A 1 94 ? -5.977 -10.992 -9.828 1.00 83.38 94 ILE A C 1
ATOM 702 O O . ILE A 1 94 ? -5.816 -10.574 -10.972 1.00 83.38 94 ILE A O 1
ATOM 706 N N . TRP A 1 95 ? -6.454 -12.211 -9.585 1.00 81.25 95 TRP A N 1
ATOM 707 C CA . TRP A 1 95 ? -6.735 -13.177 -10.647 1.00 81.25 95 TRP A CA 1
ATOM 708 C C . TRP A 1 95 ? -7.763 -12.672 -11.674 1.00 81.25 95 TRP A C 1
ATOM 710 O O . TRP A 1 95 ? -7.600 -12.891 -12.879 1.00 81.25 95 TRP A O 1
ATOM 720 N N . VAL A 1 96 ? -8.792 -11.947 -11.221 1.00 80.75 96 VAL A N 1
ATOM 721 C CA . VAL A 1 96 ? -9.828 -11.364 -12.087 1.00 80.75 96 VAL A CA 1
ATOM 722 C C . VAL A 1 96 ? -9.321 -10.132 -12.839 1.00 80.75 96 VAL A C 1
ATOM 724 O O . VAL A 1 96 ? -9.468 -10.065 -14.059 1.00 80.75 96 VAL A O 1
ATOM 727 N N . PHE A 1 97 ? -8.753 -9.150 -12.135 1.00 74.75 97 PHE A N 1
ATOM 728 C CA . PHE A 1 97 ? -8.481 -7.819 -12.694 1.00 74.75 97 PHE A CA 1
ATOM 729 C C . PHE A 1 97 ? -7.071 -7.649 -13.259 1.00 74.75 97 PHE A C 1
ATOM 731 O O . PHE A 1 97 ? -6.882 -6.852 -14.172 1.00 74.75 97 PHE A O 1
ATOM 738 N N . SER A 1 98 ? -6.102 -8.402 -12.747 1.00 63.97 98 SER A N 1
ATOM 739 C CA . SER A 1 98 ? -4.711 -8.384 -13.214 1.00 63.97 98 SER A CA 1
ATOM 740 C C . SER A 1 98 ? -4.356 -9.630 -14.032 1.00 63.97 98 SER A C 1
ATOM 742 O O . SER A 1 98 ? -3.360 -9.622 -14.745 1.00 63.97 98 SER A O 1
ATOM 744 N N . GLY A 1 99 ? -5.149 -10.702 -13.922 1.00 58.69 99 GLY A N 1
ATOM 745 C CA . GLY A 1 99 ? -4.938 -11.980 -14.599 1.00 58.69 99 GLY A CA 1
ATOM 746 C C . GLY A 1 99 ? -5.685 -12.128 -15.933 1.00 58.69 99 GLY A C 1
ATOM 747 O O . GLY A 1 99 ? -5.667 -11.260 -16.803 1.00 58.69 99 GLY A O 1
ATOM 748 N N . LYS A 1 100 ? -6.314 -13.293 -16.144 1.00 56.00 100 LYS A N 1
ATOM 749 C CA . LYS A 1 100 ? -6.758 -13.769 -17.473 1.00 56.00 100 LYS A CA 1
ATOM 750 C C . LYS A 1 100 ? -8.027 -13.104 -18.033 1.00 56.00 100 LYS A C 1
ATOM 752 O O . LYS A 1 100 ? -8.296 -13.280 -19.218 1.00 56.00 100 LYS A O 1
ATOM 757 N N . LEU A 1 101 ? -8.813 -12.395 -17.217 1.00 48.50 101 LEU A N 1
ATOM 758 C CA . LEU A 1 101 ? -10.172 -11.959 -17.583 1.00 48.50 101 LEU A CA 1
ATOM 759 C C . LEU A 1 101 ? -10.252 -10.523 -18.132 1.00 48.50 101 LEU A C 1
ATOM 761 O O . LEU A 1 101 ? -11.047 -10.280 -19.036 1.00 48.50 101 LEU A O 1
ATOM 765 N N . PHE A 1 102 ? -9.420 -9.593 -17.650 1.00 52.25 102 PHE A N 1
ATOM 766 C CA . PHE A 1 102 ? -9.442 -8.181 -18.065 1.00 52.25 102 PHE A CA 1
ATOM 767 C C . PHE A 1 102 ? -8.043 -7.654 -18.410 1.00 52.25 102 PHE A C 1
ATOM 769 O O . PHE A 1 102 ? -7.547 -6.709 -17.803 1.00 52.25 102 PHE A O 1
ATOM 776 N N . LYS A 1 103 ? -7.396 -8.236 -19.427 1.00 49.50 103 LYS A N 1
ATOM 777 C CA . LYS A 1 103 ? -6.210 -7.612 -20.032 1.00 49.50 103 LYS A CA 1
ATOM 778 C C . LYS A 1 103 ? -6.656 -6.396 -20.841 1.00 49.50 103 LYS A C 1
ATOM 780 O O . LYS A 1 103 ? -7.147 -6.555 -21.955 1.00 49.50 103 LYS A O 1
ATOM 785 N N . VAL A 1 104 ? -6.536 -5.195 -20.279 1.00 43.09 104 VAL A N 1
ATOM 786 C CA . VAL A 1 104 ? -6.814 -3.949 -21.007 1.00 43.09 104 VAL A CA 1
ATOM 787 C C . VAL A 1 104 ? -5.637 -3.673 -21.950 1.00 43.09 104 VAL A C 1
ATOM 789 O O . VAL A 1 104 ? -4.537 -3.389 -21.471 1.00 43.09 104 VAL A O 1
ATOM 792 N N . PRO A 1 105 ? -5.820 -3.726 -23.284 1.00 37.34 105 PRO A N 1
ATOM 793 C CA . PRO A 1 105 ? -4.771 -3.321 -24.211 1.00 37.34 105 PRO A CA 1
ATOM 794 C C . PRO A 1 105 ? -4.462 -1.837 -23.969 1.00 37.34 105 PRO A C 1
ATOM 796 O O . PRO A 1 105 ? -5.388 -1.031 -23.912 1.00 37.34 105 PRO A O 1
ATOM 799 N N . ALA A 1 106 ? -3.180 -1.492 -23.822 1.00 38.44 106 ALA A N 1
ATOM 800 C CA . ALA A 1 106 ? -2.643 -0.166 -23.463 1.00 38.44 106 ALA A CA 1
ATOM 801 C C . ALA A 1 106 ? -2.534 0.186 -21.963 1.00 38.44 106 ALA A C 1
ATOM 803 O O . ALA A 1 106 ? -1.978 1.238 -21.646 1.00 38.44 106 ALA A O 1
ATOM 804 N N . VAL A 1 107 ? -2.956 -0.683 -21.035 1.00 40.97 107 VAL A N 1
ATOM 805 C CA . VAL A 1 107 ? -2.635 -0.546 -19.601 1.00 40.97 107 VAL A CA 1
ATOM 806 C C . VAL A 1 107 ? -1.876 -1.800 -19.168 1.00 40.97 107 VAL A C 1
ATOM 808 O O . VAL A 1 107 ? -2.485 -2.800 -18.820 1.00 40.97 107 VAL A O 1
ATOM 811 N N . SER A 1 108 ? -0.550 -1.734 -19.323 1.00 41.00 108 SER A N 1
ATOM 812 C CA . SER A 1 108 ? 0.532 -2.550 -18.736 1.00 41.00 108 SER A CA 1
ATOM 813 C C . SER A 1 108 ? 0.191 -3.802 -17.896 1.00 41.00 108 SER A C 1
ATOM 815 O O . SER A 1 108 ? -0.670 -3.732 -17.035 1.00 41.00 108 SER A O 1
ATOM 817 N N . ASP A 1 109 ? 1.011 -4.870 -17.947 1.00 41.81 109 ASP A N 1
ATOM 818 C CA . ASP A 1 109 ? 0.997 -6.009 -16.979 1.00 41.81 109 ASP A CA 1
ATOM 819 C C . ASP A 1 109 ? 1.176 -5.602 -15.487 1.00 41.81 109 ASP A C 1
ATOM 821 O O . ASP A 1 109 ? 1.036 -6.422 -14.581 1.00 41.81 109 ASP A O 1
ATOM 825 N N . VAL A 1 110 ? 1.401 -4.316 -15.189 1.00 47.31 110 VAL A N 1
ATOM 826 C CA . VAL A 1 110 ? 1.001 -3.708 -13.906 1.00 47.31 110 VAL A CA 1
ATOM 827 C C . VAL A 1 110 ? -0.391 -3.116 -14.113 1.00 47.31 110 VAL A C 1
ATOM 829 O O . VAL A 1 110 ? -0.544 -1.912 -14.311 1.00 47.31 110 VAL A O 1
ATOM 832 N N . GLY A 1 111 ? -1.390 -3.999 -14.208 1.00 51.72 111 GLY A N 1
ATOM 833 C CA . GLY A 1 111 ? -2.755 -3.632 -14.587 1.00 51.72 111 GLY A CA 1
ATOM 834 C C . GLY A 1 111 ? -3.370 -2.606 -13.637 1.00 51.72 111 GLY A C 1
ATOM 835 O O . GLY A 1 111 ? -2.838 -2.316 -12.565 1.00 51.72 111 GLY A O 1
ATOM 836 N N . LEU A 1 112 ? -4.544 -2.081 -13.988 1.00 53.31 112 LEU A N 1
ATOM 837 C CA . LEU A 1 112 ? -5.407 -1.467 -12.980 1.00 53.31 112 LEU A CA 1
ATOM 838 C C . LEU A 1 112 ? -5.618 -2.524 -11.886 1.00 53.31 112 LEU A C 1
ATOM 840 O O . LEU A 1 112 ? -6.246 -3.545 -12.151 1.00 53.31 112 LEU A O 1
ATOM 844 N N . ARG A 1 113 ? -5.073 -2.315 -10.680 1.00 67.06 113 ARG A N 1
ATOM 845 C CA . ARG A 1 113 ? -5.247 -3.221 -9.533 1.00 67.06 113 ARG A CA 1
ATOM 846 C C . ARG A 1 113 ? -6.308 -2.648 -8.594 1.00 67.06 113 ARG A C 1
ATOM 848 O O . ARG A 1 113 ? -5.973 -2.258 -7.474 1.00 67.06 113 ARG A O 1
ATOM 855 N N . PRO A 1 114 ? -7.605 -2.611 -8.976 1.00 76.81 114 PRO A N 1
ATOM 856 C CA . PRO A 1 114 ? -8.636 -2.168 -8.048 1.00 76.81 114 PRO A CA 1
ATOM 857 C C . PRO A 1 114 ? -8.646 -3.046 -6.793 1.00 76.81 114 PRO A C 1
ATOM 859 O O . PRO A 1 114 ? -9.042 -2.570 -5.745 1.00 76.81 114 PRO A O 1
ATOM 862 N N . GLY A 1 115 ? -8.132 -4.283 -6.862 1.00 87.56 115 GLY A N 1
ATOM 863 C CA . GLY A 1 115 ? -7.979 -5.184 -5.721 1.00 87.56 115 GLY A CA 1
ATOM 864 C C . GLY A 1 115 ? -7.120 -4.654 -4.565 1.00 87.56 115 GLY A C 1
ATOM 865 O O . GLY A 1 115 ? -7.314 -5.120 -3.446 1.00 87.56 115 GLY A O 1
ATOM 866 N N . VAL A 1 116 ? -6.239 -3.659 -4.771 1.00 92.69 116 VAL A N 1
ATOM 867 C CA . VAL A 1 116 ? -5.419 -3.054 -3.689 1.00 92.69 116 VAL A CA 1
ATOM 868 C C . VAL A 1 116 ? -6.272 -2.515 -2.531 1.00 92.69 116 VAL A C 1
ATOM 870 O O . VAL A 1 116 ? -5.818 -2.375 -1.396 1.00 92.69 116 VAL A O 1
ATOM 873 N N . VAL A 1 117 ? -7.549 -2.262 -2.812 1.00 95.75 117 VAL A N 1
ATOM 874 C CA . VAL A 1 117 ? -8.566 -1.876 -1.844 1.00 95.75 117 VAL A CA 1
ATOM 875 C C . VAL A 1 117 ? -8.738 -2.882 -0.711 1.00 95.75 117 VAL A C 1
ATOM 877 O O . VAL A 1 117 ? -9.068 -2.472 0.394 1.00 95.75 117 VAL A O 1
ATOM 880 N N . PHE A 1 118 ? -8.497 -4.177 -0.938 1.00 97.44 118 PHE A N 1
ATOM 881 C CA . PHE A 1 118 ? -8.689 -5.204 0.086 1.00 97.44 118 PHE A CA 1
ATOM 882 C C . PHE A 1 118 ? -7.600 -5.170 1.165 1.00 97.44 118 PHE A C 1
ATOM 884 O O . PHE A 1 118 ? -7.965 -5.082 2.336 1.00 97.44 118 PHE A O 1
ATOM 891 N N . PRO A 1 119 ? -6.290 -5.134 0.844 1.00 98.25 119 PRO A N 1
ATOM 892 C CA . PRO A 1 119 ? -5.253 -4.881 1.848 1.00 98.25 119 PRO A CA 1
ATOM 893 C C . PRO A 1 119 ? -5.518 -3.624 2.678 1.00 98.25 119 PRO A C 1
ATOM 895 O O . PRO A 1 119 ? -5.399 -3.665 3.903 1.00 98.25 119 PRO A O 1
ATOM 898 N N . VAL A 1 120 ? -5.936 -2.533 2.025 1.00 98.50 120 VAL A N 1
ATOM 899 C CA . VAL A 1 120 ? -6.273 -1.277 2.706 1.00 98.50 120 VAL A CA 1
ATOM 900 C C . VAL A 1 120 ? -7.471 -1.456 3.635 1.00 98.50 120 VAL A C 1
ATOM 902 O O . VAL A 1 120 ? -7.381 -1.119 4.812 1.00 98.50 120 VAL A O 1
ATOM 905 N N . LEU A 1 121 ? -8.572 -2.020 3.135 1.00 98.06 121 LEU A N 1
ATOM 906 C CA . LEU A 1 121 ? -9.807 -2.209 3.892 1.00 98.06 121 LEU A CA 1
ATOM 907 C C . LEU A 1 121 ? -9.590 -3.122 5.101 1.00 98.06 121 LEU A C 1
ATOM 909 O O . LEU A 1 121 ? -9.965 -2.763 6.212 1.00 98.06 121 LEU A O 1
ATOM 913 N N . PHE A 1 122 ? -8.955 -4.279 4.916 1.00 98.12 122 PHE A N 1
ATOM 914 C CA . PHE A 1 122 ? -8.718 -5.229 6.004 1.00 98.12 122 PHE A CA 1
ATOM 915 C C . PHE A 1 122 ? -7.701 -4.700 7.021 1.00 98.12 122 PHE A C 1
ATOM 917 O O . PHE A 1 122 ? -7.872 -4.922 8.219 1.00 98.12 122 PHE A O 1
ATOM 924 N N . GLY A 1 123 ? -6.684 -3.957 6.573 1.00 98.00 123 GLY A N 1
ATOM 925 C CA . GLY A 1 123 ? -5.785 -3.233 7.470 1.00 98.00 123 GLY A CA 1
ATOM 926 C C . GLY A 1 123 ? -6.533 -2.200 8.305 1.00 98.00 123 GLY A C 1
ATOM 927 O O . GLY A 1 123 ? -6.416 -2.184 9.531 1.00 98.00 123 GLY A O 1
ATOM 928 N N . TYR A 1 124 ? -7.357 -1.382 7.651 1.00 97.75 124 TYR A N 1
ATOM 929 C CA . TYR A 1 124 ? -8.137 -0.338 8.302 1.00 97.75 124 TYR A CA 1
ATOM 930 C C . TYR A 1 124 ? -9.179 -0.895 9.283 1.00 97.75 124 TYR A C 1
ATOM 932 O O . TYR A 1 124 ? -9.341 -0.336 10.362 1.00 97.75 124 TYR A O 1
ATOM 940 N N . LEU A 1 125 ? -9.859 -1.996 8.954 1.00 96.31 125 LEU A N 1
ATOM 941 C CA . LEU A 1 125 ? -10.914 -2.565 9.800 1.00 96.31 125 LEU A CA 1
ATOM 942 C C . LEU A 1 125 ? -10.378 -3.447 10.935 1.00 96.31 125 LEU A C 1
ATOM 944 O O . LEU A 1 125 ? -10.909 -3.411 12.042 1.00 96.31 125 LEU A O 1
ATOM 948 N N . PHE A 1 126 ? -9.340 -4.246 10.677 1.00 96.31 126 PHE A N 1
ATOM 949 C CA . PHE A 1 126 ? -8.937 -5.338 11.577 1.00 96.31 126 PHE A CA 1
ATOM 950 C C . PHE A 1 126 ? -7.517 -5.196 12.137 1.00 96.31 126 PHE A C 1
ATOM 952 O O . PHE A 1 126 ? -7.086 -6.007 12.966 1.00 96.31 126 PHE A O 1
ATOM 959 N N . GLY A 1 127 ? -6.800 -4.149 11.730 1.00 96.00 127 GLY A N 1
ATOM 960 C CA . GLY A 1 127 ? -5.505 -3.773 12.274 1.00 96.00 127 GLY A CA 1
ATOM 961 C C . GLY A 1 127 ? -4.313 -4.148 11.391 1.00 96.00 127 GLY A C 1
ATOM 962 O O . GLY A 1 127 ? -4.447 -4.833 10.372 1.00 96.00 127 GLY A O 1
ATOM 963 N N . PRO A 1 128 ? -3.108 -3.716 11.801 1.00 97.19 128 PRO A N 1
ATOM 964 C CA . PRO A 1 128 ? -1.923 -3.739 10.948 1.00 97.19 128 PRO A CA 1
ATOM 965 C C . PRO A 1 128 ? -1.513 -5.158 10.534 1.00 97.19 128 PRO A C 1
ATOM 967 O O . PRO A 1 128 ? -1.157 -5.386 9.382 1.00 97.19 128 PRO A O 1
ATOM 970 N N . LEU A 1 129 ? -1.609 -6.147 11.428 1.00 96.81 129 LEU A N 1
ATOM 971 C CA . LEU A 1 129 ? -1.250 -7.531 11.090 1.00 96.81 129 LEU A CA 1
ATOM 972 C C . LEU A 1 129 ? -2.267 -8.198 10.150 1.00 96.81 129 LEU A C 1
ATOM 974 O O . LEU A 1 129 ? -1.874 -8.979 9.288 1.00 96.81 129 LEU A O 1
ATOM 978 N N . ALA A 1 130 ? -3.558 -7.870 10.266 1.00 97.12 130 ALA A N 1
ATOM 979 C CA . ALA A 1 130 ? -4.585 -8.386 9.360 1.00 97.12 130 ALA A CA 1
ATOM 980 C C . ALA A 1 130 ? -4.421 -7.822 7.942 1.00 97.12 130 ALA A C 1
ATOM 982 O O . ALA A 1 130 ? -4.474 -8.574 6.966 1.00 97.12 130 ALA A O 1
ATOM 983 N N . GLY A 1 131 ? -4.138 -6.521 7.831 1.00 98.00 131 GLY A N 1
ATOM 984 C CA . GLY A 1 131 ? -3.781 -5.890 6.562 1.00 98.00 131 GLY A CA 1
ATOM 985 C C . GLY A 1 131 ? -2.494 -6.462 5.968 1.00 98.00 131 GLY A C 1
ATOM 986 O O . GLY A 1 131 ? -2.455 -6.752 4.774 1.00 98.00 131 GLY A O 1
ATOM 987 N N . PHE A 1 132 ? -1.473 -6.703 6.798 1.00 98.25 132 PHE A N 1
ATOM 988 C CA . PHE A 1 132 ? -0.220 -7.328 6.367 1.00 98.25 132 PHE A CA 1
ATOM 989 C C . PHE A 1 132 ? -0.440 -8.709 5.744 1.00 98.25 132 PHE A C 1
ATOM 991 O O . PHE A 1 132 ? 0.028 -8.966 4.636 1.00 98.25 132 PHE A O 1
ATOM 998 N N . MET A 1 133 ? -1.195 -9.581 6.422 1.00 97.88 133 MET A N 1
ATOM 999 C CA . MET A 1 133 ? -1.550 -10.903 5.894 1.00 97.88 133 MET A CA 1
ATOM 1000 C C . MET A 1 133 ? -2.372 -10.790 4.610 1.00 97.88 133 MET A C 1
ATOM 1002 O O . MET A 1 133 ? -2.076 -11.480 3.640 1.00 97.88 133 MET A O 1
ATOM 1006 N N . THR A 1 134 ? -3.356 -9.885 4.579 1.00 98.31 134 THR A N 1
ATOM 1007 C CA . THR A 1 134 ? -4.203 -9.664 3.399 1.00 98.31 134 THR A CA 1
ATOM 1008 C C . THR A 1 134 ? -3.366 -9.289 2.180 1.00 98.31 134 THR A C 1
ATOM 1010 O O . THR A 1 134 ? -3.499 -9.915 1.134 1.00 98.31 134 THR A O 1
ATOM 1013 N N . GLY A 1 135 ? -2.481 -8.299 2.322 1.00 97.44 135 GLY A N 1
ATOM 1014 C CA . GLY A 1 135 ? -1.614 -7.832 1.246 1.00 97.44 135 GLY A CA 1
ATOM 1015 C C . GLY A 1 135 ? -0.576 -8.858 0.822 1.00 97.44 135 GLY A C 1
ATOM 1016 O O . GLY A 1 135 ? -0.501 -9.190 -0.356 1.00 97.44 135 GLY A O 1
ATOM 1017 N N . GLY A 1 136 ? 0.196 -9.385 1.771 1.00 96.38 136 GLY A N 1
ATOM 1018 C CA . GLY A 1 136 ? 1.291 -10.303 1.472 1.00 96.38 136 GLY A CA 1
ATOM 1019 C C . GLY A 1 136 ? 0.794 -11.648 0.962 1.00 96.38 136 GLY A C 1
ATOM 1020 O O . GLY A 1 136 ? 1.131 -12.055 -0.145 1.00 96.38 136 GLY A O 1
ATOM 1021 N N . PHE A 1 137 ? -0.050 -12.335 1.739 1.00 96.38 137 PHE A N 1
ATOM 1022 C CA . PHE A 1 137 ? -0.513 -13.678 1.371 1.00 96.38 137 PHE A CA 1
ATOM 1023 C C . PHE A 1 137 ? -1.425 -13.622 0.147 1.00 96.38 137 PHE A C 1
ATOM 1025 O O . PHE A 1 137 ? -1.340 -14.488 -0.720 1.00 96.38 137 PHE A O 1
ATOM 1032 N N . GLY A 1 138 ? -2.267 -12.589 0.056 1.00 95.06 138 GLY A N 1
ATOM 1033 C CA . GLY A 1 138 ? -3.148 -12.403 -1.088 1.00 95.06 138 GLY A CA 1
ATOM 1034 C C . GLY A 1 138 ? -2.385 -12.135 -2.382 1.00 95.06 138 GLY A C 1
ATOM 1035 O O . GLY A 1 138 ? -2.757 -12.702 -3.406 1.00 95.06 138 GLY A O 1
ATOM 1036 N N . ASN A 1 139 ? -1.294 -11.355 -2.347 1.00 92.38 139 ASN A N 1
ATOM 1037 C CA . ASN A 1 139 ? -0.478 -11.129 -3.542 1.00 92.38 139 ASN A CA 1
ATOM 1038 C C . ASN A 1 139 ? 0.205 -12.416 -4.012 1.00 92.38 139 ASN A C 1
ATOM 1040 O O . ASN A 1 139 ? 0.053 -12.778 -5.172 1.00 92.38 139 ASN A O 1
ATOM 1044 N N . ILE A 1 140 ? 0.839 -13.163 -3.101 1.00 90.56 140 ILE A N 1
ATOM 1045 C CA . ILE A 1 140 ? 1.531 -14.420 -3.435 1.00 90.56 140 ILE A CA 1
ATOM 1046 C C . ILE A 1 140 ? 0.577 -15.409 -4.108 1.00 90.56 140 ILE A C 1
ATOM 1048 O O . ILE A 1 140 ? 0.890 -15.992 -5.147 1.00 90.56 140 ILE A O 1
ATOM 1052 N N . VAL A 1 141 ? -0.602 -15.610 -3.510 1.00 90.12 141 VAL A N 1
ATOM 1053 C CA . VAL A 1 141 ? -1.607 -16.536 -4.045 1.00 90.12 141 VAL A CA 1
ATOM 1054 C C . VAL A 1 141 ? -2.197 -15.993 -5.347 1.00 90.12 141 VAL A C 1
ATOM 1056 O O . VAL A 1 141 ? -2.378 -16.756 -6.291 1.00 90.12 141 VAL A O 1
ATOM 1059 N N . GLY A 1 142 ? -2.476 -14.691 -5.427 1.00 86.19 142 GLY A N 1
ATOM 1060 C CA . GLY A 1 142 ? -3.014 -14.045 -6.624 1.00 86.19 142 GLY A CA 1
ATOM 1061 C C . GLY A 1 142 ? -2.079 -14.150 -7.828 1.00 86.19 142 GLY A C 1
ATOM 1062 O O . GLY A 1 142 ? -2.529 -14.505 -8.920 1.00 86.19 142 GLY A O 1
ATOM 1063 N N . ASP A 1 143 ? -0.784 -13.915 -7.622 1.00 81.00 143 ASP A N 1
ATOM 1064 C CA . ASP A 1 143 ? 0.244 -14.038 -8.655 1.00 81.00 143 ASP A CA 1
ATOM 1065 C C . ASP A 1 143 ? 0.367 -15.495 -9.117 1.00 81.00 143 ASP A C 1
ATOM 1067 O O . ASP A 1 143 ? 0.241 -15.774 -10.313 1.00 81.00 143 ASP A O 1
ATOM 1071 N N . ALA A 1 144 ? 0.458 -16.443 -8.176 1.00 82.25 144 ALA A N 1
ATOM 1072 C CA . ALA A 1 144 ? 0.511 -17.870 -8.489 1.00 82.25 144 ALA A CA 1
ATOM 1073 C C . ALA A 1 144 ? -0.723 -18.358 -9.278 1.00 82.25 144 ALA A C 1
ATOM 1075 O O . ALA A 1 144 ? -0.584 -19.094 -10.255 1.00 82.25 144 ALA A O 1
ATOM 1076 N N . LEU A 1 145 ? -1.936 -17.924 -8.906 1.00 80.44 145 LEU A N 1
ATOM 1077 C CA . LEU A 1 145 ? -3.179 -18.265 -9.618 1.00 80.44 145 LEU A CA 1
ATOM 1078 C C . LEU A 1 145 ? -3.260 -17.635 -11.015 1.00 80.44 145 LEU A C 1
ATOM 1080 O O . LEU A 1 145 ? -3.886 -18.193 -11.922 1.00 80.44 145 LEU A O 1
ATOM 1084 N N . SER A 1 146 ? -2.652 -16.464 -11.193 1.00 76.44 146 SER A N 1
ATOM 1085 C CA . SER A 1 146 ? -2.634 -15.735 -12.466 1.00 76.44 146 SER A CA 1
ATOM 1086 C C . SER A 1 146 ? -1.591 -16.280 -13.445 1.00 76.44 146 SER A C 1
ATOM 1088 O O . SER A 1 146 ? -1.655 -15.966 -14.634 1.00 76.44 146 SER A O 1
ATOM 1090 N N . GLY A 1 147 ? -0.686 -17.144 -12.972 1.00 71.94 147 GLY A N 1
ATOM 1091 C CA . GLY A 1 147 ? 0.466 -17.630 -13.729 1.00 71.94 147 GLY A CA 1
ATOM 1092 C C . GLY A 1 147 ? 1.635 -16.644 -13.742 1.00 71.94 147 GLY A C 1
ATOM 1093 O O . GLY A 1 147 ? 2.540 -16.809 -14.552 1.00 71.94 147 GLY A O 1
ATOM 1094 N N . PHE A 1 148 ? 1.611 -15.630 -12.871 1.00 71.69 148 PHE A N 1
ATOM 1095 C CA . PHE A 1 148 ? 2.731 -14.721 -12.668 1.00 71.69 148 PHE A CA 1
ATOM 1096 C C . PHE A 1 148 ? 3.769 -15.347 -11.741 1.00 71.69 148 PHE 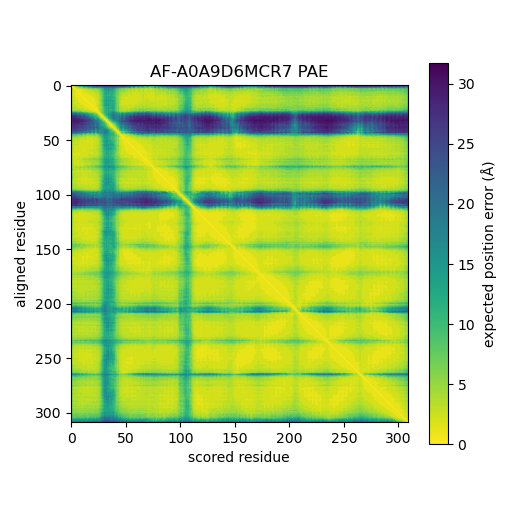A C 1
ATOM 1098 O O . PHE A 1 148 ? 3.457 -16.133 -10.844 1.00 71.69 148 PHE A O 1
ATOM 1105 N N . ARG A 1 149 ? 5.027 -14.952 -11.932 1.00 74.50 149 ARG A N 1
ATOM 1106 C CA . ARG A 1 149 ? 6.108 -15.326 -11.025 1.00 74.50 149 ARG A CA 1
ATOM 1107 C C . ARG A 1 149 ? 5.990 -14.541 -9.718 1.00 74.50 149 ARG A C 1
ATOM 1109 O O . ARG A 1 149 ? 5.980 -13.312 -9.724 1.00 74.50 149 ARG A O 1
ATOM 1116 N N . VAL A 1 150 ? 5.993 -15.270 -8.604 1.00 81.31 150 VAL A N 1
ATOM 1117 C CA . VAL A 1 150 ? 6.048 -14.707 -7.246 1.00 81.31 150 VAL A CA 1
ATOM 1118 C C . VAL A 1 150 ? 7.303 -13.848 -7.098 1.00 81.31 150 VAL A C 1
ATOM 1120 O O . VAL A 1 150 ? 8.403 -14.271 -7.467 1.00 81.31 150 VAL A O 1
ATOM 1123 N N . SER A 1 151 ? 7.137 -12.637 -6.574 1.00 85.44 151 SER A N 1
ATOM 1124 C CA . SER A 1 151 ? 8.192 -11.628 -6.485 1.00 85.44 151 SER A CA 1
ATOM 1125 C C . SER A 1 151 ? 8.310 -11.150 -5.034 1.00 85.44 151 SER A C 1
ATOM 1127 O O . SER A 1 151 ? 7.578 -10.238 -4.648 1.00 85.44 151 SER A O 1
ATOM 1129 N N . PRO A 1 152 ? 9.223 -11.736 -4.228 1.00 90.62 152 PRO A N 1
ATOM 1130 C CA . PRO A 1 152 ? 9.306 -11.514 -2.780 1.00 90.62 152 PRO A CA 1
ATOM 1131 C C . PRO A 1 152 ? 9.275 -10.043 -2.339 1.00 90.62 152 PRO A C 1
ATOM 1133 O O . PRO A 1 152 ? 8.659 -9.695 -1.331 1.00 90.62 152 PRO A O 1
ATOM 1136 N N . GLU A 1 153 ? 9.939 -9.165 -3.086 1.00 91.38 153 GLU A N 1
ATOM 1137 C CA . GLU A 1 153 ? 9.983 -7.727 -2.840 1.00 91.38 153 GLU A CA 1
ATOM 1138 C C . GLU A 1 153 ? 8.638 -7.030 -3.091 1.00 91.38 153 GLU A C 1
ATOM 1140 O O . GLU A 1 153 ? 8.236 -6.169 -2.306 1.00 91.38 153 GLU A O 1
ATOM 1145 N N . TRP A 1 154 ? 7.901 -7.445 -4.124 1.00 90.75 154 TRP A N 1
ATOM 1146 C CA . TRP A 1 154 ? 6.559 -6.945 -4.425 1.00 90.75 154 TRP A CA 1
ATOM 1147 C C . TRP A 1 154 ? 5.515 -7.547 -3.479 1.00 90.75 154 TRP A C 1
ATOM 1149 O O . TRP A 1 154 ? 4.611 -6.833 -3.044 1.00 90.75 154 TRP A O 1
ATOM 1159 N N . ASP A 1 155 ? 5.661 -8.812 -3.079 1.00 93.62 155 ASP A N 1
ATOM 1160 C CA . ASP A 1 155 ? 4.824 -9.451 -2.055 1.00 93.62 155 ASP A CA 1
ATOM 1161 C C . ASP A 1 155 ? 4.952 -8.729 -0.709 1.00 93.62 155 ASP A C 1
ATOM 1163 O O . ASP A 1 155 ? 3.950 -8.383 -0.079 1.00 93.62 155 ASP A O 1
ATOM 1167 N N . MET A 1 156 ? 6.188 -8.425 -0.292 1.00 96.69 156 MET A N 1
ATOM 1168 C CA . MET A 1 156 ? 6.443 -7.606 0.894 1.00 96.69 156 MET A CA 1
ATOM 1169 C C . MET A 1 156 ? 5.890 -6.188 0.724 1.00 96.69 156 MET A C 1
ATOM 1171 O O . MET A 1 156 ? 5.273 -5.660 1.649 1.00 96.69 156 MET A O 1
ATOM 1175 N N . GLY A 1 157 ? 6.051 -5.584 -0.456 1.00 96.81 157 GLY A N 1
ATOM 1176 C CA . GLY A 1 157 ? 5.455 -4.290 -0.775 1.00 96.81 157 GLY A CA 1
ATOM 1177 C C . GLY A 1 157 ? 3.948 -4.283 -0.522 1.00 96.81 157 GLY A C 1
ATOM 1178 O O . GLY A 1 157 ? 3.462 -3.446 0.234 1.00 96.81 157 GLY A O 1
ATOM 1179 N N . ASN A 1 158 ? 3.219 -5.268 -1.053 1.00 96.81 158 ASN A N 1
ATOM 1180 C CA . ASN A 1 158 ? 1.779 -5.433 -0.831 1.00 96.81 158 ASN A CA 1
ATOM 1181 C C . ASN A 1 158 ? 1.423 -5.681 0.641 1.00 96.81 158 ASN A C 1
ATOM 1183 O O . ASN A 1 158 ? 0.442 -5.122 1.137 1.00 96.81 158 ASN A O 1
ATOM 1187 N N . ALA A 1 159 ? 2.215 -6.478 1.360 1.00 98.31 159 ALA A N 1
ATOM 1188 C CA . ALA A 1 159 ? 2.035 -6.684 2.795 1.00 98.31 159 ALA A CA 1
ATOM 1189 C C . ALA A 1 159 ? 2.139 -5.355 3.567 1.00 98.31 159 ALA A C 1
ATOM 1191 O O . ALA A 1 159 ? 1.319 -5.055 4.437 1.00 98.31 159 ALA A O 1
ATOM 1192 N N . ILE A 1 160 ? 3.093 -4.500 3.195 1.00 98.56 160 ILE A N 1
ATOM 1193 C CA . ILE A 1 160 ? 3.263 -3.174 3.793 1.00 98.56 160 ILE A CA 1
ATOM 1194 C C . ILE A 1 160 ? 2.080 -2.249 3.487 1.00 98.56 160 ILE A C 1
ATOM 1196 O O . ILE A 1 160 ? 1.703 -1.478 4.369 1.00 98.56 160 ILE A O 1
ATOM 1200 N N . ILE A 1 161 ? 1.446 -2.351 2.311 1.00 98.62 161 ILE A N 1
ATOM 1201 C CA . ILE A 1 161 ? 0.245 -1.556 1.988 1.00 98.62 161 ILE A CA 1
ATOM 1202 C C . ILE A 1 161 ? -0.826 -1.754 3.061 1.00 98.62 161 ILE A C 1
ATOM 1204 O O . ILE A 1 161 ? -1.283 -0.784 3.669 1.00 98.62 161 ILE A O 1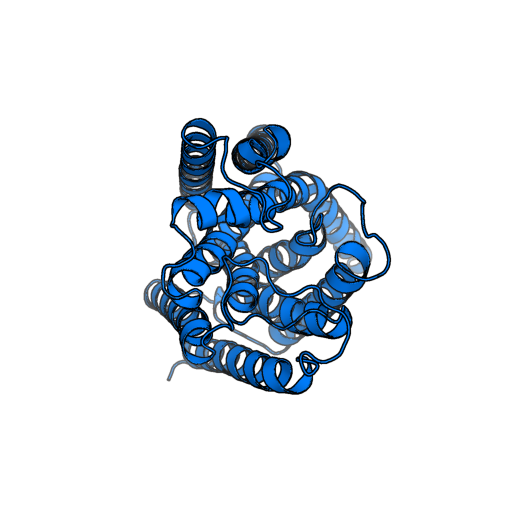
ATOM 1208 N N . GLY A 1 162 ? -1.200 -3.007 3.327 1.00 98.38 162 GLY A N 1
ATOM 1209 C CA . GLY A 1 162 ? -2.219 -3.311 4.328 1.00 98.38 162 GLY A CA 1
ATOM 1210 C C . GLY A 1 162 ? -1.748 -3.046 5.760 1.00 98.38 162 GLY A C 1
ATOM 1211 O O . GLY A 1 162 ? -2.524 -2.565 6.585 1.00 98.38 162 GLY A O 1
ATOM 1212 N N . PHE A 1 163 ? -0.470 -3.293 6.058 1.00 98.62 163 PHE A N 1
ATOM 1213 C CA . PHE A 1 163 ? 0.111 -2.986 7.366 1.00 98.62 163 PHE A CA 1
ATOM 1214 C C . PHE A 1 163 ? 0.001 -1.501 7.714 1.00 98.62 163 PHE A C 1
ATOM 1216 O O . PHE A 1 163 ? -0.544 -1.154 8.762 1.00 98.62 163 PHE A O 1
ATOM 1223 N N . VAL A 1 164 ? 0.476 -0.627 6.824 1.00 98.62 164 VAL A N 1
ATOM 1224 C CA . VAL A 1 164 ? 0.448 0.827 7.014 1.00 98.62 164 VAL A CA 1
ATOM 1225 C C . VAL A 1 164 ? -0.986 1.341 7.029 1.00 98.62 164 VAL A C 1
ATOM 1227 O O . VAL A 1 164 ? -1.307 2.180 7.867 1.00 98.62 164 VAL A O 1
ATOM 1230 N N . ALA A 1 165 ? -1.873 0.795 6.191 1.00 98.38 165 ALA A N 1
ATOM 1231 C CA . ALA A 1 165 ? -3.292 1.139 6.233 1.00 98.38 165 ALA A CA 1
ATOM 1232 C C . ALA A 1 165 ? -3.922 0.871 7.613 1.00 98.38 165 ALA A C 1
ATOM 1234 O O . ALA A 1 165 ? -4.791 1.625 8.037 1.00 98.38 165 ALA A O 1
ATOM 1235 N N . GLY A 1 166 ? -3.457 -0.155 8.336 1.00 97.69 166 GLY A N 1
ATOM 1236 C 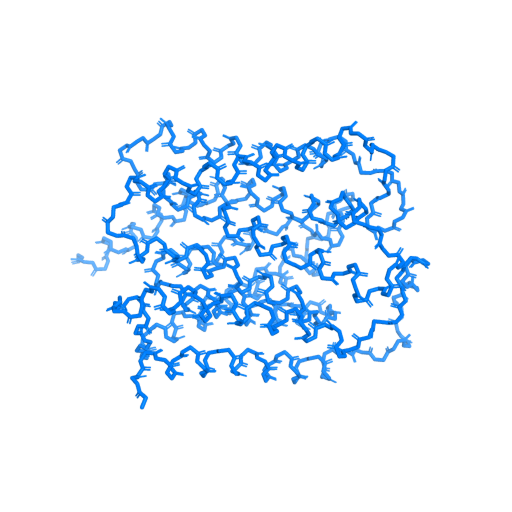CA . GLY A 1 166 ? -3.884 -0.473 9.702 1.00 97.69 166 GLY A CA 1
ATOM 1237 C C . GLY A 1 166 ? -3.116 0.238 10.819 1.00 97.69 166 GLY A C 1
ATOM 1238 O O . GLY A 1 166 ? -3.475 0.092 11.987 1.00 97.69 166 GLY A O 1
ATOM 1239 N N . MET A 1 167 ? -2.081 1.027 10.516 1.00 97.69 167 MET A N 1
ATOM 1240 C CA . MET A 1 167 ? -1.301 1.722 11.548 1.00 97.69 167 MET A CA 1
ATOM 1241 C C . MET A 1 167 ? -2.092 2.817 12.269 1.00 97.69 167 MET A C 1
ATOM 1243 O O . MET A 1 167 ? -1.667 3.238 13.340 1.00 97.69 167 MET A O 1
ATOM 1247 N N . HIS A 1 168 ? -3.243 3.252 11.748 1.00 95.88 168 HIS A N 1
ATOM 1248 C CA . HIS A 1 168 ? -4.097 4.246 12.412 1.00 95.88 168 HIS A CA 1
ATOM 1249 C C . HIS A 1 168 ? -4.478 3.841 13.850 1.00 95.88 168 HIS A C 1
ATOM 1251 O O . HIS A 1 168 ? -4.462 4.687 14.743 1.00 95.88 168 HIS A O 1
ATOM 1257 N N . PHE A 1 169 ? -4.651 2.538 14.118 1.00 95.94 169 PHE A N 1
ATOM 1258 C CA . PHE A 1 169 ? -4.897 1.993 15.462 1.00 95.94 169 PHE A CA 1
ATOM 1259 C C . PHE A 1 169 ? -3.750 2.220 16.462 1.00 95.94 169 PHE A C 1
ATOM 1261 O O . PHE A 1 169 ? -3.941 2.077 17.669 1.00 95.94 169 PHE A O 1
ATOM 1268 N N . LEU A 1 170 ? -2.544 2.539 15.988 1.00 95.69 170 LEU A N 1
ATOM 1269 C CA . LEU A 1 170 ? -1.375 2.768 16.839 1.00 95.69 170 LEU A CA 1
ATOM 1270 C C . LEU A 1 170 ? -1.318 4.195 17.396 1.00 95.69 170 LEU A C 1
ATOM 1272 O O . LEU A 1 170 ? -0.503 4.468 18.278 1.00 95.69 170 LEU A O 1
ATOM 1276 N N . PHE A 1 171 ? -2.159 5.110 16.905 1.00 94.56 171 PHE A N 1
ATOM 1277 C CA . PHE A 1 171 ? -2.079 6.526 17.247 1.00 94.56 171 PHE A CA 1
ATOM 1278 C C . PHE A 1 171 ? -3.271 6.988 18.084 1.00 94.56 171 PHE A C 1
ATOM 1280 O O . PHE A 1 171 ? -4.397 7.074 17.607 1.00 94.56 171 PHE A O 1
ATOM 1287 N N . ALA A 1 172 ? -3.000 7.406 19.324 1.00 91.62 172 ALA A N 1
ATOM 1288 C CA . ALA A 1 172 ? -4.025 7.981 20.198 1.00 91.62 172 ALA A CA 1
ATOM 1289 C C . ALA A 1 172 ? -4.580 9.316 19.661 1.00 91.62 172 ALA A C 1
ATOM 1291 O O . ALA A 1 172 ? -5.772 9.595 19.763 1.00 91.62 172 ALA A O 1
ATOM 1292 N N . ASN A 1 173 ? -3.724 10.157 19.065 1.00 95.12 173 ASN A N 1
ATOM 1293 C CA . ASN A 1 173 ? -4.150 11.414 18.450 1.00 95.12 173 ASN A CA 1
ATOM 1294 C C . ASN A 1 173 ? -4.424 11.210 16.955 1.00 95.12 173 ASN A C 1
ATOM 1296 O O . ASN A 1 173 ? -3.544 11.435 16.116 1.00 95.12 173 ASN A O 1
ATOM 1300 N N . LYS A 1 174 ? -5.662 10.817 16.640 1.00 91.50 174 LYS A N 1
ATOM 1301 C CA . LYS A 1 174 ? -6.116 10.561 15.268 1.00 91.50 174 LYS A CA 1
ATOM 1302 C C . LYS A 1 174 ? -5.853 11.737 14.332 1.00 91.50 174 LYS A C 1
ATOM 1304 O O . LYS A 1 174 ? -5.210 11.558 13.301 1.00 91.50 174 LYS A O 1
ATOM 1309 N N . LYS A 1 175 ? -6.244 12.956 14.726 1.00 94.06 175 LYS A N 1
ATOM 1310 C CA . LYS A 1 175 ? -6.061 14.159 13.896 1.00 94.06 175 LYS A CA 1
ATOM 1311 C C . LYS A 1 175 ? -4.593 14.385 13.534 1.00 94.06 175 LYS A C 1
ATOM 1313 O O . LYS A 1 175 ? -4.275 14.542 12.359 1.00 94.06 175 LYS A O 1
ATOM 1318 N N . ARG A 1 176 ? -3.694 14.370 14.525 1.00 96.19 176 ARG A N 1
ATOM 1319 C CA . ARG A 1 176 ? -2.255 14.564 14.294 1.00 96.19 176 ARG A CA 1
ATOM 1320 C C . ARG A 1 176 ? -1.684 13.462 13.408 1.00 96.19 176 ARG A C 1
ATOM 1322 O O . ARG A 1 176 ? -0.897 13.759 12.517 1.00 96.19 176 ARG A O 1
ATOM 1329 N N . SER A 1 177 ? -2.070 12.211 13.648 1.00 95.81 177 SER A N 1
ATOM 1330 C CA . SER A 1 177 ? -1.604 11.084 12.837 1.00 95.81 177 SER A CA 1
ATOM 1331 C C . SER A 1 177 ? -2.027 11.229 11.372 1.00 95.81 177 SER A C 1
ATOM 1333 O O . SER A 1 177 ? -1.209 11.048 10.475 1.00 95.81 177 SER A O 1
ATOM 1335 N N . LEU A 1 178 ? -3.259 11.686 11.136 1.00 96.38 178 LEU A N 1
ATOM 1336 C CA . LEU A 1 178 ? -3.807 11.915 9.807 1.00 96.38 178 LEU A CA 1
ATOM 1337 C C . LEU A 1 178 ? -3.153 13.114 9.099 1.00 96.38 178 LEU A C 1
ATOM 1339 O O . LEU A 1 178 ? -2.900 13.057 7.894 1.00 96.38 178 LEU A O 1
ATOM 1343 N N . ASP A 1 179 ? -2.847 14.183 9.843 1.00 97.88 179 ASP A N 1
ATOM 1344 C CA . ASP A 1 179 ? -2.085 15.341 9.355 1.00 97.88 179 ASP A CA 1
ATOM 1345 C C . ASP A 1 179 ? -0.681 14.916 8.891 1.00 97.88 179 ASP A C 1
ATOM 1347 O O . ASP A 1 179 ? -0.258 15.259 7.783 1.00 97.88 179 ASP A O 1
ATOM 1351 N N . VAL A 1 180 ? 0.018 14.107 9.694 1.00 98.19 180 VAL A N 1
ATOM 1352 C CA . VAL A 1 180 ? 1.342 13.567 9.348 1.00 98.19 180 VAL A CA 1
ATOM 1353 C C . VAL A 1 180 ? 1.260 12.630 8.143 1.00 98.19 180 VAL A C 1
ATOM 1355 O O . VAL A 1 180 ? 2.016 12.814 7.191 1.00 98.19 180 VAL A O 1
ATOM 1358 N N . ALA A 1 181 ? 0.327 11.675 8.138 1.00 98.19 181 ALA A N 1
ATOM 1359 C CA . ALA A 1 181 ? 0.161 10.728 7.036 1.00 98.19 181 ALA A CA 1
ATOM 1360 C C . ALA A 1 181 ? -0.136 11.439 5.706 1.00 98.19 181 ALA A C 1
ATOM 1362 O O . ALA A 1 181 ? 0.465 11.120 4.682 1.00 98.19 181 ALA A O 1
ATOM 1363 N N . SER A 1 182 ? -0.982 12.472 5.737 1.00 98.56 182 SER A N 1
ATOM 1364 C CA . SER A 1 182 ? -1.254 13.312 4.566 1.00 98.56 182 SER A CA 1
ATOM 1365 C C . SER A 1 182 ? -0.013 14.058 4.091 1.00 98.56 182 SER A C 1
ATOM 1367 O O . SER A 1 182 ? 0.245 14.115 2.894 1.00 98.56 182 SER A O 1
ATOM 1369 N N . SER A 1 183 ? 0.772 14.609 5.018 1.00 98.56 183 SER A N 1
ATOM 1370 C CA . SER A 1 183 ? 1.985 15.363 4.685 1.00 98.56 183 SER A CA 1
ATOM 1371 C C . SER A 1 183 ? 3.034 14.467 4.022 1.00 98.56 183 SER A C 1
ATOM 1373 O O . SER A 1 183 ? 3.649 14.862 3.034 1.00 98.56 183 SER A O 1
ATOM 1375 N N . LEU A 1 184 ? 3.196 13.237 4.521 1.00 98.62 184 LEU A N 1
ATOM 1376 C CA . LEU A 1 184 ? 4.063 12.227 3.914 1.00 98.62 184 LEU A CA 1
ATOM 1377 C C . LEU A 1 184 ? 3.566 11.818 2.522 1.00 98.62 184 LEU A C 1
ATOM 1379 O O . LEU A 1 184 ? 4.360 11.785 1.585 1.00 98.62 184 LEU A O 1
ATOM 1383 N N . ALA A 1 185 ? 2.262 11.572 2.362 1.00 98.62 185 ALA A N 1
ATOM 1384 C CA . ALA A 1 185 ? 1.687 11.230 1.063 1.00 98.62 185 ALA A CA 1
ATOM 1385 C C . ALA A 1 185 ? 1.888 12.352 0.028 1.00 98.62 185 ALA A C 1
ATOM 1387 O O . ALA A 1 185 ? 2.285 12.078 -1.105 1.00 98.62 185 ALA A O 1
ATOM 1388 N N . VAL A 1 186 ? 1.692 13.617 0.424 1.00 98.75 186 VAL A N 1
ATOM 1389 C CA . VAL A 1 186 ? 1.970 14.792 -0.422 1.00 98.75 186 VAL A CA 1
ATOM 1390 C C . VAL A 1 186 ? 3.438 14.865 -0.798 1.00 98.75 186 VAL A C 1
ATOM 1392 O O . VAL A 1 186 ? 3.743 15.029 -1.975 1.00 98.75 186 VAL A O 1
ATOM 1395 N N . ALA A 1 187 ? 4.344 14.722 0.170 1.00 98.62 187 ALA A N 1
ATOM 1396 C CA . ALA A 1 187 ? 5.775 14.790 -0.092 1.00 98.62 187 ALA A CA 1
ATOM 1397 C C . ALA A 1 187 ? 6.199 13.738 -1.127 1.00 98.62 187 ALA A C 1
ATOM 1399 O O . ALA A 1 187 ? 6.841 14.081 -2.117 1.00 98.62 187 ALA A O 1
ATOM 1400 N N . ILE A 1 188 ? 5.776 12.481 -0.956 1.00 98.50 188 ILE A N 1
ATOM 1401 C CA . ILE A 1 188 ? 6.095 11.401 -1.900 1.00 98.50 188 ILE A CA 1
ATOM 1402 C C . ILE A 1 188 ? 5.457 11.671 -3.272 1.00 98.50 188 ILE A C 1
ATOM 1404 O O . ILE A 1 188 ? 6.128 11.531 -4.293 1.00 98.50 188 ILE A O 1
ATOM 1408 N N . GLY A 1 189 ? 4.191 12.102 -3.317 1.00 98.12 189 GLY A N 1
ATOM 1409 C CA . GLY A 1 189 ? 3.498 12.391 -4.576 1.00 98.12 189 GLY A CA 1
ATOM 1410 C C . GLY A 1 189 ? 4.118 13.545 -5.367 1.00 98.12 189 GLY A C 1
ATOM 1411 O O . GLY A 1 189 ? 4.263 13.449 -6.585 1.00 98.12 189 GLY A O 1
ATOM 1412 N N . VAL A 1 190 ? 4.546 14.610 -4.683 1.00 98.38 190 VAL A N 1
ATOM 1413 C CA . VAL A 1 190 ? 5.261 15.739 -5.295 1.00 98.38 190 VAL A CA 1
ATOM 1414 C C . VAL A 1 190 ? 6.631 15.299 -5.805 1.00 98.38 190 VAL A C 1
ATOM 1416 O O . VAL A 1 190 ? 6.983 15.624 -6.937 1.00 98.38 190 VAL A O 1
ATOM 1419 N N . LEU A 1 191 ? 7.388 14.525 -5.021 1.00 97.94 191 LEU A N 1
ATOM 1420 C CA . LEU A 1 191 ? 8.693 14.011 -5.446 1.00 97.94 191 LEU A CA 1
ATOM 1421 C C . LEU A 1 191 ? 8.580 13.109 -6.681 1.00 97.94 191 LEU A C 1
ATOM 1423 O O . LEU A 1 191 ? 9.371 13.259 -7.610 1.00 97.94 191 LEU A O 1
ATOM 1427 N N . ALA A 1 192 ? 7.574 12.234 -6.737 1.00 96.25 192 ALA A N 1
ATOM 1428 C CA . ALA A 1 192 ? 7.312 11.393 -7.904 1.00 96.25 192 ALA A CA 1
ATOM 1429 C C . ALA A 1 192 ? 6.985 12.232 -9.153 1.00 96.25 192 ALA A C 1
ATOM 1431 O O . ALA A 1 192 ? 7.554 12.003 -10.220 1.00 96.25 192 ALA A O 1
ATOM 1432 N N . ALA A 1 193 ? 6.136 13.255 -9.011 1.00 96.88 193 ALA A N 1
ATOM 1433 C CA . ALA A 1 193 ? 5.796 14.160 -10.108 1.00 96.88 193 ALA A CA 1
ATOM 1434 C C . ALA A 1 193 ? 7.000 14.978 -10.604 1.00 96.88 193 ALA A C 1
ATOM 1436 O O . ALA A 1 193 ? 7.156 15.157 -11.811 1.00 96.88 193 ALA A O 1
ATOM 1437 N N . ILE A 1 194 ? 7.866 15.449 -9.699 1.00 97.38 194 ILE A N 1
ATOM 1438 C CA . ILE A 1 194 ? 9.122 16.127 -10.059 1.00 97.38 194 ILE A CA 1
ATOM 1439 C C . ILE A 1 194 ? 10.059 15.158 -10.787 1.00 97.38 194 ILE A C 1
ATOM 1441 O O . ILE A 1 194 ? 10.635 15.520 -11.815 1.00 97.38 194 ILE A O 1
ATOM 1445 N N . GLY A 1 195 ? 10.189 13.925 -10.289 1.00 95.25 195 GLY A N 1
ATOM 1446 C CA . GLY A 1 195 ? 10.982 12.875 -10.926 1.00 95.25 195 GLY A CA 1
ATOM 1447 C C . GLY A 1 195 ? 10.554 12.651 -12.374 1.00 95.25 195 GLY A C 1
ATOM 1448 O O . GLY A 1 195 ? 11.385 12.740 -13.277 1.00 95.25 195 GLY A O 1
ATOM 1449 N N . TYR A 1 196 ? 9.250 12.475 -12.606 1.00 95.31 196 TYR A N 1
ATOM 1450 C CA . TYR A 1 196 ? 8.689 12.355 -13.951 1.00 95.31 196 TYR A CA 1
ATOM 1451 C C . TYR A 1 196 ? 8.919 13.606 -14.811 1.00 95.31 196 TYR A C 1
ATOM 1453 O O . TYR A 1 196 ? 9.430 13.501 -15.922 1.00 95.31 196 TYR A O 1
ATOM 1461 N N . ALA A 1 197 ? 8.595 14.797 -14.296 1.00 96.94 197 ALA A N 1
ATOM 1462 C CA . ALA A 1 197 ? 8.704 16.051 -15.045 1.00 96.94 197 ALA A CA 1
ATOM 1463 C C . ALA A 1 197 ? 10.139 16.356 -15.509 1.00 96.94 197 ALA A C 1
ATOM 1465 O O . ALA A 1 197 ? 10.333 16.996 -16.540 1.00 96.94 197 ALA A O 1
ATOM 1466 N N . THR A 1 198 ? 11.139 15.895 -14.756 1.00 96.88 198 THR A N 1
ATOM 1467 C CA . THR A 1 198 ? 12.561 16.067 -15.085 1.00 96.88 198 THR A CA 1
ATOM 1468 C C . THR A 1 198 ? 13.118 14.962 -15.986 1.00 96.88 198 THR A C 1
ATOM 1470 O O . THR A 1 198 ? 14.163 15.166 -16.595 1.00 96.88 198 THR A O 1
ATOM 1473 N N . ASN A 1 199 ? 12.425 13.824 -16.122 1.00 95.06 199 ASN A N 1
ATOM 1474 C CA . ASN A 1 199 ? 12.864 12.677 -16.925 1.00 95.06 199 ASN A CA 1
ATOM 1475 C C . ASN A 1 199 ? 11.699 12.056 -17.735 1.00 95.06 199 ASN A C 1
ATOM 1477 O O . ASN A 1 199 ? 11.422 10.860 -17.610 1.00 95.06 199 ASN A O 1
ATOM 1481 N N . PRO A 1 200 ? 11.006 12.827 -18.596 1.00 90.62 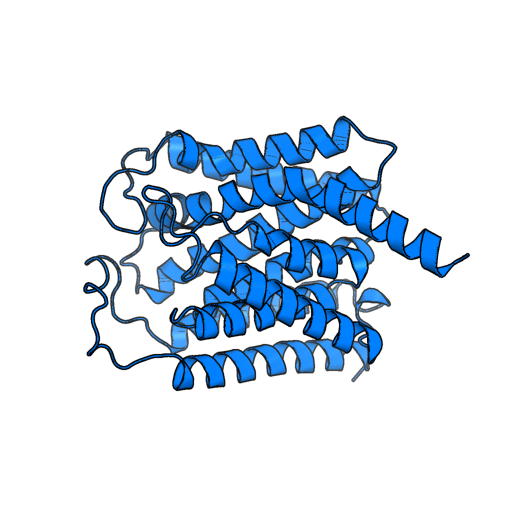200 PRO A N 1
ATOM 1482 C CA . PRO A 1 200 ? 9.781 12.371 -19.262 1.00 90.62 200 PRO A CA 1
ATOM 1483 C C . PRO A 1 200 ? 10.019 11.314 -20.352 1.00 90.62 200 PRO A C 1
ATOM 1485 O O . PRO A 1 200 ? 9.065 10.747 -20.874 1.00 90.62 200 PRO A O 1
ATOM 1488 N N . THR A 1 201 ? 11.274 11.057 -20.728 1.00 90.06 201 THR A N 1
ATOM 1489 C CA . THR A 1 201 ? 11.654 10.100 -21.779 1.00 90.06 201 THR A CA 1
ATOM 1490 C C . THR A 1 201 ? 11.908 8.690 -21.255 1.00 90.06 201 THR A C 1
ATOM 1492 O O . THR A 1 201 ? 12.215 7.802 -22.049 1.00 90.06 201 THR A O 1
ATOM 1495 N N . VAL A 1 202 ? 11.815 8.473 -19.940 1.00 86.88 202 VAL A N 1
ATOM 1496 C CA . VAL A 1 202 ? 12.022 7.155 -19.331 1.00 86.88 202 VAL A CA 1
ATOM 1497 C C . VAL A 1 202 ? 10.980 6.179 -19.850 1.00 86.88 202 VAL A C 1
ATOM 1499 O O . VAL A 1 202 ? 9.782 6.477 -19.881 1.00 86.88 202 VAL A O 1
ATOM 1502 N N . LEU A 1 203 ? 11.466 5.017 -20.278 1.00 81.88 203 LEU A N 1
ATOM 1503 C CA . LEU A 1 203 ? 10.632 3.975 -20.843 1.00 81.88 203 LEU A CA 1
ATOM 1504 C C . LEU A 1 203 ? 9.701 3.396 -19.780 1.00 81.88 203 LEU A C 1
ATOM 1506 O O . LEU A 1 203 ? 10.030 3.302 -18.598 1.00 81.88 203 LEU A O 1
ATOM 1510 N N . ASN A 1 204 ? 8.524 2.984 -20.230 1.00 71.88 204 ASN A N 1
ATOM 1511 C CA . ASN A 1 204 ? 7.664 2.120 -19.450 1.00 71.88 204 ASN A CA 1
ATOM 1512 C C . ASN A 1 204 ? 8.376 0.783 -19.174 1.00 71.88 204 ASN A C 1
ATOM 1514 O O . ASN A 1 204 ? 9.339 0.414 -19.847 1.00 71.88 204 ASN A O 1
ATOM 1518 N N . GLN A 1 205 ? 7.869 0.033 -18.201 1.00 64.00 205 GLN A N 1
ATOM 1519 C CA . GLN A 1 205 ? 8.433 -1.253 -17.778 1.00 64.00 205 GLN A CA 1
ATOM 1520 C C . GLN A 1 205 ? 8.559 -2.336 -18.875 1.00 64.00 205 GLN A C 1
ATOM 1522 O O . GLN A 1 205 ? 9.215 -3.344 -18.632 1.00 64.00 205 GLN A O 1
ATOM 1527 N N . PHE A 1 206 ? 7.977 -2.148 -20.067 1.00 59.22 206 PHE A N 1
ATOM 1528 C CA . PHE A 1 206 ? 8.102 -3.066 -21.214 1.00 59.22 206 PHE A CA 1
ATOM 1529 C C . PHE A 1 206 ? 9.104 -2.590 -22.268 1.00 59.22 206 PHE A C 1
ATOM 1531 O O . PHE A 1 206 ? 9.383 -3.308 -23.223 1.00 59.22 206 PHE A O 1
ATOM 1538 N N . GLY A 1 207 ? 9.648 -1.380 -22.130 1.00 66.50 207 GLY A N 1
ATOM 1539 C CA . GLY A 1 207 ? 10.550 -0.800 -23.123 1.00 66.50 207 GLY A CA 1
ATOM 1540 C C . GLY A 1 207 ? 9.858 -0.355 -24.419 1.00 66.50 207 GLY A C 1
ATOM 1541 O O . GLY A 1 207 ? 10.541 -0.006 -25.376 1.00 66.50 207 GLY A O 1
ATOM 1542 N N . GLU A 1 208 ? 8.521 -0.339 -24.463 1.00 66.19 208 GLU A N 1
ATOM 1543 C CA . GLU A 1 208 ? 7.733 -0.085 -25.685 1.00 66.19 208 GLU A CA 1
ATOM 1544 C C . GLU A 1 208 ? 7.487 1.409 -25.968 1.00 66.19 208 GLU A C 1
ATOM 1546 O O . GLU A 1 208 ? 6.941 1.778 -27.006 1.00 66.19 208 GLU A O 1
ATOM 1551 N N . GLY A 1 209 ? 7.870 2.293 -25.044 1.00 78.06 209 GLY A N 1
ATOM 1552 C CA . GLY A 1 209 ? 7.707 3.739 -25.180 1.00 78.06 209 GLY A CA 1
ATOM 1553 C C . GLY A 1 209 ? 7.849 4.469 -23.851 1.00 78.06 209 GLY A C 1
ATOM 1554 O O . GLY A 1 209 ? 7.839 3.848 -22.790 1.00 78.06 209 GLY A O 1
ATOM 1555 N N . ALA A 1 210 ? 7.988 5.794 -23.899 1.00 86.44 210 ALA A N 1
ATOM 1556 C CA . ALA A 1 210 ? 8.081 6.610 -22.692 1.00 86.44 210 ALA A CA 1
ATOM 1557 C C . ALA A 1 210 ? 6.792 6.541 -21.852 1.00 86.44 210 ALA A C 1
ATOM 1559 O O . ALA A 1 210 ? 5.688 6.393 -22.387 1.00 86.44 210 ALA A O 1
ATOM 1560 N N . VAL A 1 211 ? 6.920 6.675 -20.531 1.00 84.31 211 VAL A N 1
ATOM 1561 C CA . VAL A 1 211 ? 5.768 6.759 -19.623 1.00 84.31 211 VAL A CA 1
ATOM 1562 C C . VAL A 1 211 ? 4.902 7.963 -20.004 1.00 84.31 211 VAL A C 1
ATOM 1564 O O . VAL A 1 211 ? 5.373 9.102 -20.056 1.00 84.31 211 VAL A O 1
ATOM 1567 N N . SER A 1 212 ? 3.620 7.713 -20.284 1.00 88.12 212 SER A N 1
ATOM 1568 C CA . SER A 1 212 ? 2.696 8.770 -20.711 1.00 88.12 212 SER A CA 1
ATOM 1569 C C . SER A 1 212 ? 2.494 9.826 -19.614 1.00 88.12 212 SER A C 1
ATOM 1571 O O . SER A 1 212 ? 2.542 9.476 -18.434 1.00 88.12 212 SER A O 1
ATOM 1573 N N . PRO A 1 213 ? 2.175 11.089 -19.952 1.00 89.81 213 PRO A N 1
ATOM 1574 C CA . PRO A 1 21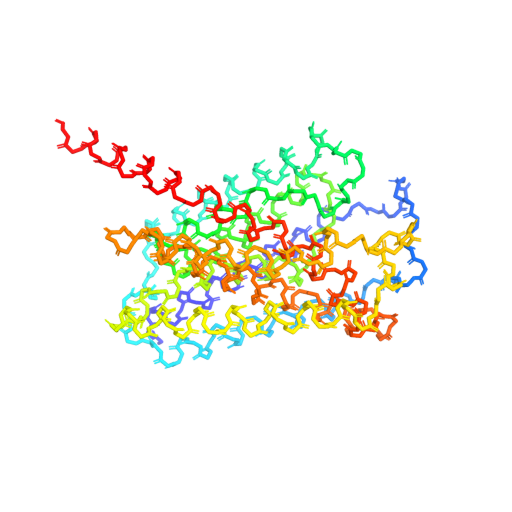3 ? 1.905 12.121 -18.947 1.00 89.81 213 PRO A CA 1
ATOM 1575 C C . PRO A 1 213 ? 0.769 11.763 -17.984 1.00 89.81 213 PRO A C 1
ATOM 1577 O O . PRO A 1 213 ? 0.853 12.051 -16.792 1.00 89.81 213 PRO A O 1
ATOM 1580 N N . TRP A 1 214 ? -0.269 11.082 -18.480 1.00 86.25 214 TRP A N 1
ATOM 1581 C CA . TRP A 1 214 ? -1.380 10.602 -17.655 1.00 86.25 214 TRP A CA 1
ATOM 1582 C C . TRP A 1 214 ? -0.904 9.674 -16.540 1.00 86.25 214 TRP A C 1
ATOM 1584 O O . TRP A 1 214 ? -1.326 9.816 -15.394 1.00 86.25 214 TRP A O 1
ATOM 1594 N N . LEU A 1 215 ? 0.006 8.757 -16.868 1.00 86.06 215 LEU A N 1
ATOM 1595 C CA . LEU A 1 215 ? 0.591 7.844 -15.897 1.00 86.06 215 LEU A CA 1
ATOM 1596 C C . LEU A 1 215 ? 1.652 8.551 -15.046 1.00 86.06 215 LEU A C 1
ATOM 1598 O O . LEU A 1 215 ? 1.624 8.422 -13.830 1.00 86.06 215 LEU A O 1
ATOM 1602 N N . GLY A 1 216 ? 2.507 9.376 -15.649 1.00 89.69 216 GLY A N 1
ATOM 1603 C CA . GLY A 1 216 ? 3.566 10.141 -14.986 1.00 89.69 216 GLY A CA 1
ATOM 1604 C C . GLY A 1 216 ? 3.084 11.005 -13.816 1.00 89.69 216 GLY A C 1
ATOM 1605 O O . GLY A 1 216 ? 3.718 11.049 -12.764 1.00 89.69 216 GLY A O 1
ATOM 1606 N N . TYR A 1 217 ? 1.917 11.641 -13.961 1.00 94.50 217 TYR A N 1
ATOM 1607 C CA . TYR A 1 217 ? 1.312 12.480 -12.918 1.00 94.50 217 TYR A CA 1
ATOM 1608 C C . TYR A 1 217 ? 0.241 11.769 -12.077 1.00 94.50 217 TYR A C 1
ATOM 1610 O O . TYR A 1 217 ? -0.343 12.382 -11.179 1.00 94.50 217 TYR A O 1
ATOM 1618 N N . SER A 1 218 ? -0.012 10.479 -12.319 1.00 93.25 218 SER A N 1
ATOM 1619 C CA . SER A 1 218 ? -1.092 9.734 -11.657 1.00 93.25 218 SER A CA 1
ATOM 1620 C C . SER A 1 218 ? -0.911 9.609 -10.141 1.00 93.25 218 SER A C 1
ATOM 1622 O O . SER A 1 218 ? -1.900 9.642 -9.412 1.00 93.25 218 SER A O 1
ATOM 1624 N N . VAL A 1 219 ? 0.328 9.547 -9.637 1.00 96.31 219 VAL A N 1
ATOM 1625 C CA . VAL A 1 219 ? 0.601 9.538 -8.188 1.00 96.31 219 VAL A CA 1
ATOM 1626 C C . VAL A 1 219 ? 0.152 10.849 -7.542 1.00 96.31 219 VAL A C 1
ATOM 1628 O O . VAL A 1 219 ? -0.581 10.832 -6.555 1.00 96.31 219 VAL A O 1
ATOM 1631 N N . LEU A 1 220 ? 0.540 11.992 -8.115 1.00 97.69 220 LEU A N 1
ATOM 1632 C CA . LEU A 1 220 ? 0.142 13.304 -7.602 1.00 97.69 220 LEU A CA 1
ATOM 1633 C C . LEU A 1 220 ? -1.377 13.496 -7.687 1.00 97.69 220 LEU A C 1
ATOM 1635 O O . LEU A 1 220 ? -1.988 13.957 -6.724 1.00 97.69 220 LEU A O 1
ATOM 1639 N N . ALA A 1 221 ? -1.990 13.094 -8.804 1.00 96.88 221 ALA A N 1
ATOM 1640 C CA . ALA A 1 221 ? -3.438 13.140 -8.978 1.00 96.88 221 ALA A CA 1
ATOM 1641 C C . ALA A 1 221 ? -4.167 12.261 -7.946 1.00 96.88 221 ALA A C 1
ATOM 1643 O O . ALA A 1 221 ? -5.110 12.718 -7.304 1.00 96.88 221 ALA A O 1
ATOM 1644 N N . GLY A 1 222 ? -3.702 11.030 -7.725 1.00 97.31 222 GLY A N 1
ATOM 1645 C CA . GLY A 1 222 ? -4.267 10.112 -6.739 1.00 97.31 222 GLY A CA 1
ATOM 1646 C C . GLY A 1 222 ? -4.156 10.631 -5.302 1.00 97.31 222 GLY A C 1
ATOM 1647 O O . GLY A 1 222 ? -5.131 10.573 -4.551 1.00 97.31 222 GLY A O 1
ATOM 1648 N N . VAL A 1 223 ? -3.011 11.213 -4.923 1.00 98.62 223 VAL A N 1
ATOM 1649 C CA . VAL A 1 223 ? -2.848 11.877 -3.617 1.00 98.62 223 VAL A CA 1
ATOM 1650 C C . VAL A 1 223 ? -3.800 13.067 -3.491 1.00 98.62 223 VAL A C 1
ATOM 1652 O O . VAL A 1 223 ? -4.476 13.199 -2.471 1.00 98.62 223 VAL A O 1
ATOM 1655 N N . ALA A 1 224 ? -3.906 13.906 -4.525 1.00 98.50 224 ALA A N 1
ATOM 1656 C CA . ALA A 1 224 ? -4.820 15.044 -4.527 1.00 98.50 224 ALA A CA 1
ATOM 1657 C C . ALA A 1 224 ? -6.285 14.605 -4.355 1.00 98.50 224 ALA A C 1
ATOM 1659 O O . ALA A 1 224 ? -7.010 15.221 -3.576 1.00 98.50 224 ALA A O 1
ATOM 1660 N N . LEU A 1 225 ? -6.706 13.512 -5.000 1.00 98.25 225 LEU A N 1
ATOM 1661 C CA . LEU A 1 225 ? -8.041 12.931 -4.822 1.00 98.25 225 LEU A CA 1
ATOM 1662 C C . LEU A 1 225 ? -8.271 12.433 -3.388 1.00 98.25 225 LEU A C 1
ATOM 1664 O O . LEU A 1 225 ? -9.313 12.724 -2.802 1.00 98.25 225 LEU A O 1
ATOM 1668 N N . CYS A 1 226 ? -7.298 11.742 -2.789 1.00 98.31 226 CYS A N 1
ATOM 1669 C CA . CYS A 1 226 ? -7.397 11.302 -1.393 1.00 98.31 226 CYS A CA 1
ATOM 1670 C C . CYS A 1 226 ? -7.549 12.494 -0.433 1.00 98.31 226 CYS A C 1
ATOM 1672 O O . CYS A 1 226 ? -8.358 12.449 0.494 1.00 98.31 226 CYS A O 1
ATOM 1674 N N . LEU A 1 227 ? -6.820 13.590 -0.670 1.00 98.38 227 LEU A N 1
ATOM 1675 C CA . LEU A 1 227 ? -6.956 14.816 0.119 1.00 98.38 227 LEU A CA 1
ATOM 1676 C C . LEU A 1 227 ? -8.283 15.532 -0.125 1.00 98.38 227 LEU A C 1
ATOM 1678 O O . LEU A 1 227 ? -8.876 16.042 0.823 1.00 98.38 227 LEU A O 1
ATOM 1682 N N . ALA A 1 228 ? -8.769 15.547 -1.366 1.00 98.38 228 ALA A N 1
ATOM 1683 C CA . ALA A 1 228 ? -10.079 16.095 -1.687 1.00 98.38 228 ALA A CA 1
ATOM 1684 C C . ALA A 1 228 ? -11.182 15.363 -0.912 1.00 98.38 228 ALA A C 1
ATOM 1686 O O . ALA A 1 228 ? -12.069 16.010 -0.366 1.00 98.38 228 ALA A O 1
ATOM 1687 N N . ILE A 1 229 ? -11.092 14.037 -0.772 1.00 98.06 229 ILE A N 1
ATOM 1688 C CA . ILE A 1 229 ? -12.022 13.259 0.060 1.00 98.06 229 ILE A CA 1
ATOM 1689 C C . ILE A 1 229 ? -11.851 13.608 1.537 1.00 98.06 229 ILE A C 1
ATOM 1691 O O . ILE A 1 229 ? -12.833 13.891 2.221 1.00 98.06 229 ILE A O 1
ATOM 1695 N N . ARG A 1 230 ? -10.606 13.634 2.024 1.00 97.00 230 ARG A N 1
ATOM 1696 C CA . ARG A 1 230 ? -10.293 13.958 3.419 1.00 97.00 230 ARG A CA 1
ATOM 1697 C C . ARG A 1 230 ? -10.887 15.299 3.856 1.00 97.00 230 ARG A C 1
ATOM 1699 O O . ARG A 1 230 ? -11.450 15.386 4.941 1.00 97.00 230 ARG A O 1
ATOM 1706 N N . PHE A 1 231 ? -10.731 16.336 3.038 1.00 97.25 231 PHE A N 1
ATOM 1707 C CA . PHE A 1 231 ? -11.169 17.691 3.378 1.00 97.25 231 PHE A CA 1
ATOM 1708 C C . PHE A 1 231 ? -12.588 18.013 2.899 1.00 97.25 231 PHE A C 1
ATOM 1710 O O . PHE A 1 231 ? -13.229 18.887 3.474 1.00 97.25 231 PHE A O 1
ATOM 1717 N N . GLY A 1 232 ? -13.090 17.313 1.881 1.00 97.56 232 GLY A N 1
ATOM 1718 C CA . GLY A 1 232 ? -14.452 17.472 1.369 1.00 97.56 232 GLY A CA 1
ATOM 1719 C C . GLY A 1 232 ? -15.516 16.780 2.222 1.00 97.56 232 GLY A C 1
ATOM 1720 O O . GLY A 1 232 ? -16.668 17.202 2.203 1.00 97.56 232 GLY A O 1
ATOM 1721 N N . PHE A 1 233 ? -15.139 15.757 2.998 1.00 95.81 233 PHE A N 1
ATOM 1722 C CA . PHE A 1 233 ? -16.050 14.998 3.864 1.00 95.81 233 PHE A CA 1
ATOM 1723 C C . PHE A 1 233 ? -15.523 14.902 5.309 1.00 95.81 233 PHE A C 1
ATOM 1725 O O . PHE A 1 233 ? -15.283 13.798 5.798 1.00 95.81 233 PHE A O 1
ATOM 1732 N N . PRO A 1 234 ? -15.334 16.036 6.014 1.00 91.56 234 PRO A N 1
ATOM 1733 C CA . PRO A 1 234 ? -14.694 16.061 7.334 1.00 91.56 234 PRO A CA 1
ATOM 1734 C C . PRO A 1 234 ? -15.478 15.315 8.424 1.00 91.56 234 PRO A C 1
ATOM 1736 O O . PRO A 1 234 ? -14.876 14.835 9.379 1.00 91.56 234 PRO A O 1
ATOM 1739 N N . ASP A 1 235 ? -16.799 15.182 8.268 1.00 88.38 235 ASP A N 1
ATOM 1740 C CA . ASP A 1 235 ? -17.678 14.481 9.216 1.00 88.38 235 ASP A CA 1
ATOM 1741 C C . ASP A 1 235 ? -17.735 12.959 8.982 1.00 88.38 235 ASP A C 1
ATOM 1743 O O . ASP A 1 235 ? -18.533 12.255 9.605 1.00 88.38 235 ASP A O 1
ATOM 1747 N N . LYS A 1 236 ? -16.954 12.438 8.028 1.00 91.06 236 LYS A N 1
ATOM 1748 C CA . LYS A 1 236 ? -16.913 11.017 7.668 1.00 91.06 236 LYS A CA 1
ATOM 1749 C C . LYS A 1 236 ? -15.524 10.446 7.923 1.00 91.06 236 LYS A C 1
ATOM 1751 O O . LYS A 1 236 ? -14.514 11.071 7.610 1.00 91.06 236 LYS A O 1
ATOM 1756 N N . ASP A 1 237 ? -15.474 9.177 8.319 1.00 87.00 237 ASP A N 1
ATOM 1757 C CA . ASP A 1 237 ? -14.213 8.434 8.477 1.00 87.00 237 ASP A CA 1
ATOM 1758 C C . ASP A 1 237 ? -13.508 8.136 7.136 1.00 87.00 237 ASP A C 1
ATOM 1760 O O . ASP A 1 237 ? -12.414 7.573 7.093 1.00 87.00 237 ASP A O 1
ATOM 1764 N N . TRP A 1 238 ? -14.103 8.558 6.014 1.00 95.44 238 TRP A N 1
ATOM 1765 C CA . TRP A 1 238 ? -13.565 8.380 4.664 1.00 95.44 238 TRP A CA 1
ATOM 1766 C C . TRP A 1 238 ? -12.173 8.985 4.522 1.00 95.44 238 TRP A C 1
ATOM 1768 O O . TRP A 1 238 ? -11.310 8.382 3.892 1.00 95.44 238 TRP A O 1
ATOM 1778 N N . GLY A 1 239 ? -11.941 10.145 5.142 1.00 95.94 239 GLY A N 1
ATOM 1779 C CA . GLY A 1 239 ? -10.638 10.798 5.131 1.00 95.94 239 GLY A CA 1
ATOM 1780 C C . GLY A 1 239 ? -9.538 9.967 5.791 1.00 95.94 239 GLY A C 1
ATOM 1781 O O . GLY A 1 239 ? -8.398 10.012 5.339 1.00 95.94 239 GLY A O 1
ATOM 1782 N N . GLU A 1 240 ? -9.864 9.194 6.828 1.00 96.50 240 GLU A N 1
ATOM 1783 C CA . GLU A 1 240 ? -8.892 8.361 7.538 1.00 96.50 240 GLU A CA 1
ATOM 1784 C C . GLU A 1 240 ? -8.457 7.180 6.662 1.00 96.50 240 GLU A C 1
ATOM 1786 O O . GLU A 1 240 ? -7.265 7.027 6.387 1.00 96.50 240 GLU A O 1
ATOM 1791 N N . ILE A 1 241 ? -9.416 6.404 6.149 1.00 97.69 241 ILE A N 1
ATOM 1792 C CA . ILE A 1 241 ? -9.131 5.211 5.340 1.00 97.69 241 ILE A CA 1
ATOM 1793 C C . ILE A 1 241 ? -8.420 5.544 4.020 1.00 97.69 241 ILE A C 1
ATOM 1795 O O . ILE A 1 241 ? -7.468 4.852 3.656 1.00 97.69 241 ILE A O 1
ATOM 1799 N N . VAL A 1 242 ? -8.808 6.618 3.316 1.00 98.12 242 VAL A N 1
ATOM 1800 C CA . VAL A 1 242 ? -8.164 6.971 2.034 1.00 98.12 242 VAL A CA 1
ATOM 1801 C C . VAL A 1 242 ? -6.735 7.468 2.227 1.00 98.12 242 VAL A C 1
ATOM 1803 O O . VAL A 1 242 ? -5.869 7.132 1.428 1.00 98.12 242 VAL A O 1
ATOM 1806 N N . VAL A 1 243 ? -6.450 8.229 3.289 1.00 98.44 243 VAL A N 1
ATOM 1807 C CA . VAL A 1 243 ? -5.098 8.752 3.543 1.00 98.44 243 VAL A CA 1
ATOM 1808 C C . VAL A 1 243 ? -4.165 7.649 4.025 1.00 98.44 243 VAL A C 1
ATOM 1810 O O . VAL A 1 243 ? -3.040 7.554 3.535 1.00 98.44 243 VAL A O 1
ATOM 1813 N N . TRP A 1 244 ? -4.609 6.803 4.957 1.00 98.50 244 TRP A N 1
ATOM 1814 C CA . TRP A 1 244 ? -3.801 5.673 5.420 1.00 98.50 244 TRP A CA 1
ATOM 1815 C C . TRP A 1 244 ? -3.596 4.634 4.318 1.00 98.50 244 TRP A C 1
ATOM 1817 O O . TRP A 1 244 ? -2.483 4.131 4.160 1.00 98.50 244 TRP A O 1
ATOM 1827 N N . GLY A 1 245 ? -4.619 4.381 3.497 1.00 98.38 245 GLY A N 1
ATOM 1828 C CA . GLY A 1 245 ? -4.497 3.564 2.291 1.00 98.38 245 GLY A CA 1
ATOM 1829 C C . GLY A 1 245 ? -3.525 4.154 1.272 1.00 98.38 245 GLY A C 1
ATOM 1830 O O . GLY A 1 245 ? -2.683 3.434 0.738 1.00 98.38 245 GLY A O 1
ATOM 1831 N N . ALA A 1 246 ? -3.579 5.470 1.048 1.00 98.50 246 ALA A N 1
ATOM 1832 C CA . ALA A 1 246 ? -2.655 6.162 0.159 1.00 98.50 246 ALA A CA 1
ATOM 1833 C C . ALA A 1 246 ? -1.208 6.067 0.648 1.00 98.50 246 ALA A C 1
ATOM 1835 O O . ALA A 1 246 ? -0.324 5.701 -0.126 1.00 98.50 246 ALA A O 1
ATOM 1836 N N . LEU A 1 247 ? -0.964 6.342 1.932 1.00 98.75 247 LEU A N 1
ATOM 1837 C CA . LEU A 1 247 ? 0.367 6.224 2.518 1.00 98.75 247 LEU A CA 1
ATOM 1838 C C . LEU A 1 247 ? 0.879 4.783 2.442 1.00 98.75 247 LEU A C 1
ATOM 1840 O O . LEU A 1 247 ? 2.027 4.575 2.059 1.00 98.75 247 LEU A O 1
ATOM 1844 N N . GLY A 1 248 ? 0.038 3.795 2.752 1.00 98.50 248 GLY A N 1
ATOM 1845 C CA . GLY A 1 248 ? 0.423 2.391 2.653 1.00 98.50 248 GLY A CA 1
ATOM 1846 C C . GLY A 1 248 ? 0.802 1.989 1.237 1.00 98.50 248 GLY A C 1
ATOM 1847 O O . GLY A 1 248 ? 1.855 1.387 1.042 1.00 98.50 248 GLY A O 1
ATOM 1848 N N . ASN A 1 249 ? 0.011 2.396 0.246 1.00 98.12 249 ASN A N 1
ATOM 1849 C CA . ASN A 1 249 ? 0.310 2.158 -1.161 1.00 98.12 249 ASN A CA 1
ATOM 1850 C C . ASN A 1 249 ? 1.648 2.787 -1.588 1.00 98.12 249 ASN A C 1
ATOM 1852 O O . ASN A 1 249 ? 2.475 2.121 -2.206 1.00 98.12 249 ASN A O 1
ATOM 1856 N N . LEU A 1 250 ? 1.888 4.046 -1.212 1.00 98.44 250 LEU A N 1
ATOM 1857 C CA . LEU A 1 250 ? 3.127 4.762 -1.526 1.00 98.44 250 LEU A CA 1
ATOM 1858 C C . LEU A 1 250 ? 4.356 4.114 -0.872 1.00 98.44 250 LEU A C 1
ATOM 1860 O O . LEU A 1 250 ? 5.381 3.942 -1.523 1.00 98.44 250 LEU A O 1
ATOM 1864 N N . VAL A 1 251 ? 4.270 3.741 0.406 1.00 98.44 251 VAL A N 1
ATOM 1865 C CA . VAL A 1 251 ? 5.400 3.147 1.138 1.00 98.44 251 VAL A CA 1
ATOM 1866 C C . VAL A 1 251 ? 5.669 1.719 0.664 1.00 98.44 251 VAL A C 1
ATOM 1868 O O . VAL A 1 251 ? 6.821 1.365 0.417 1.00 98.44 251 VAL A O 1
ATOM 1871 N N . GLY A 1 252 ? 4.622 0.909 0.502 1.00 97.75 252 GLY A N 1
ATOM 1872 C CA . GLY A 1 252 ? 4.741 -0.485 0.081 1.00 97.75 252 GLY A CA 1
ATOM 1873 C C . GLY A 1 252 ? 5.313 -0.626 -1.327 1.00 97.75 252 GLY A C 1
ATOM 1874 O O . GLY A 1 252 ? 6.293 -1.341 -1.530 1.00 97.75 252 GLY A O 1
ATOM 1875 N N . LEU A 1 253 ? 4.760 0.105 -2.298 1.00 95.12 253 LEU A N 1
ATOM 1876 C CA . LEU A 1 253 ? 5.260 0.067 -3.677 1.00 95.12 253 LEU A CA 1
ATOM 1877 C C . LEU A 1 253 ? 6.590 0.804 -3.839 1.00 95.12 253 LEU A C 1
ATOM 1879 O O . LEU A 1 253 ? 7.403 0.431 -4.684 1.00 95.12 253 LEU A O 1
ATOM 1883 N N . GLY A 1 254 ? 6.844 1.815 -3.004 1.00 95.25 254 GLY A N 1
ATOM 1884 C CA . GLY A 1 254 ? 8.151 2.455 -2.914 1.00 95.25 254 GLY A CA 1
ATOM 1885 C C . GLY A 1 254 ? 9.229 1.444 -2.533 1.00 95.25 254 GLY A C 1
ATOM 1886 O O . GLY A 1 254 ? 10.222 1.332 -3.244 1.00 95.25 254 GLY A O 1
ATOM 1887 N N . LEU A 1 255 ? 9.007 0.639 -1.484 1.00 95.69 255 LEU A N 1
ATOM 1888 C CA . LEU A 1 255 ? 9.939 -0.431 -1.111 1.00 95.69 255 LEU A CA 1
ATOM 1889 C C . LEU A 1 255 ? 10.186 -1.402 -2.273 1.00 95.69 255 LEU A C 1
ATOM 1891 O O . LEU A 1 255 ? 11.343 -1.682 -2.572 1.00 95.69 255 LEU A O 1
ATOM 1895 N N . ALA A 1 256 ? 9.122 -1.896 -2.912 1.00 91.62 256 ALA A N 1
ATOM 1896 C CA . ALA A 1 256 ? 9.234 -2.875 -3.993 1.00 91.62 256 ALA A CA 1
ATOM 1897 C C . ALA A 1 256 ? 10.058 -2.338 -5.178 1.00 91.62 256 ALA A C 1
ATOM 1899 O O . ALA A 1 256 ? 11.036 -2.955 -5.587 1.00 91.62 256 ALA A O 1
ATOM 1900 N N . SER A 1 257 ? 9.728 -1.137 -5.660 1.00 90.50 257 SER A N 1
ATOM 1901 C CA . SER A 1 257 ? 10.434 -0.506 -6.786 1.00 90.50 257 SER A CA 1
ATOM 1902 C C . SER A 1 257 ? 11.898 -0.165 -6.481 1.00 90.50 257 SER A C 1
ATOM 1904 O O . SER A 1 257 ? 12.779 -0.366 -7.312 1.00 90.50 257 SER A O 1
ATOM 1906 N N . ILE A 1 258 ? 12.200 0.329 -5.275 1.00 92.25 258 ILE A N 1
ATOM 1907 C CA . ILE A 1 258 ? 13.582 0.625 -4.873 1.00 92.25 258 ILE A CA 1
ATOM 1908 C C . ILE A 1 258 ? 14.363 -0.689 -4.751 1.00 92.25 258 ILE A C 1
ATOM 1910 O O . ILE A 1 258 ? 15.533 -0.734 -5.130 1.00 92.25 258 ILE A O 1
ATOM 1914 N N . ALA A 1 259 ? 13.721 -1.766 -4.288 1.00 91.38 259 ALA A N 1
ATOM 1915 C CA . ALA A 1 259 ? 14.348 -3.077 -4.224 1.00 91.38 259 ALA A CA 1
ATOM 1916 C C . ALA A 1 259 ? 14.798 -3.604 -5.581 1.00 91.38 259 ALA A C 1
ATOM 1918 O O . ALA A 1 259 ? 15.890 -4.173 -5.687 1.00 91.38 259 ALA A O 1
ATOM 1919 N N . ASP A 1 260 ? 14.027 -3.331 -6.630 1.00 87.12 260 ASP A N 1
ATOM 1920 C CA . ASP A 1 260 ? 14.391 -3.726 -7.985 1.00 87.12 260 ASP A CA 1
ATOM 1921 C C . ASP A 1 260 ? 15.725 -3.112 -8.456 1.00 87.12 260 ASP A C 1
ATOM 1923 O O . ASP A 1 260 ? 16.397 -3.711 -9.295 1.00 87.12 260 ASP A O 1
ATOM 1927 N N . ILE A 1 261 ? 16.194 -1.999 -7.876 1.00 88.50 261 ILE A N 1
ATOM 1928 C CA . ILE A 1 261 ? 17.507 -1.405 -8.200 1.00 88.50 261 ILE A CA 1
ATOM 1929 C C . ILE A 1 261 ? 18.646 -2.381 -7.874 1.00 88.50 261 ILE A C 1
ATOM 1931 O O . ILE A 1 261 ? 19.519 -2.636 -8.710 1.00 88.50 261 ILE A O 1
ATOM 1935 N N . TRP A 1 262 ? 18.655 -2.937 -6.657 1.00 87.62 262 TRP A N 1
ATOM 1936 C CA . TRP A 1 262 ? 19.721 -3.852 -6.241 1.00 87.62 262 TRP A CA 1
ATOM 1937 C C . TRP A 1 262 ? 19.484 -5.278 -6.740 1.00 8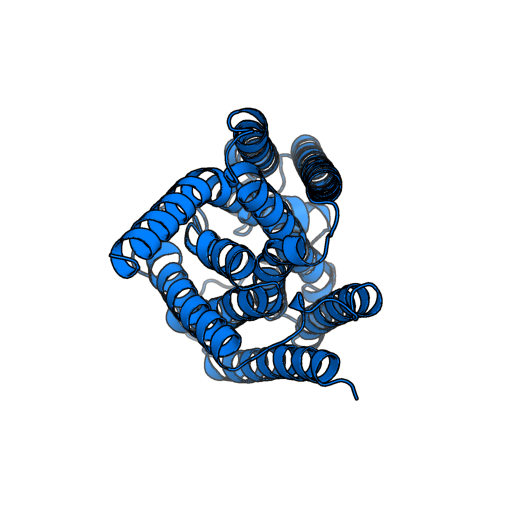7.62 262 TRP A C 1
ATOM 1939 O O . TRP A 1 262 ? 20.453 -5.951 -7.077 1.00 87.62 262 TRP A O 1
ATOM 1949 N N . ILE A 1 263 ? 18.228 -5.725 -6.872 1.00 84.75 263 ILE A N 1
ATOM 1950 C CA . ILE A 1 263 ? 17.888 -7.043 -7.444 1.00 84.75 263 ILE A CA 1
ATOM 1951 C C . ILE A 1 263 ? 18.369 -7.152 -8.895 1.00 84.75 263 ILE A C 1
ATOM 1953 O O . ILE A 1 263 ? 18.856 -8.204 -9.306 1.00 84.75 263 ILE A O 1
ATOM 1957 N N . ASN A 1 264 ? 18.292 -6.059 -9.659 1.00 80.25 264 ASN A N 1
ATOM 1958 C CA . ASN A 1 264 ? 18.792 -5.995 -11.033 1.00 80.25 264 ASN A CA 1
ATOM 1959 C C . ASN A 1 264 ? 20.279 -5.610 -11.117 1.00 80.25 264 ASN A C 1
ATOM 1961 O O . ASN A 1 264 ? 20.744 -5.173 -12.170 1.00 80.25 264 ASN A O 1
ATOM 1965 N N . ALA A 1 265 ? 21.036 -5.762 -10.023 1.00 76.94 265 ALA A N 1
ATOM 1966 C CA . ALA A 1 265 ? 22.476 -5.511 -9.949 1.00 76.94 265 ALA A CA 1
ATOM 1967 C C . ALA A 1 265 ? 22.898 -4.136 -10.513 1.00 76.94 265 ALA A C 1
ATOM 1969 O O . ALA A 1 265 ? 23.933 -4.011 -11.168 1.00 76.94 265 ALA A O 1
ATOM 1970 N N . GLY A 1 266 ? 22.077 -3.101 -10.295 1.00 69.12 266 GLY A N 1
ATOM 1971 C CA . GLY A 1 266 ? 22.345 -1.738 -10.764 1.00 69.12 266 GLY A CA 1
ATOM 1972 C C . GLY A 1 266 ? 22.085 -1.487 -12.253 1.00 69.12 266 GLY A C 1
ATOM 1973 O O . GLY A 1 266 ? 22.390 -0.398 -12.731 1.00 69.12 266 GLY A O 1
ATOM 1974 N N . LYS A 1 267 ? 21.510 -2.450 -12.990 1.00 77.31 267 LYS A N 1
ATOM 1975 C CA . LYS A 1 267 ? 21.052 -2.245 -14.380 1.00 77.31 267 LYS A CA 1
ATOM 1976 C C . LYS A 1 267 ? 19.787 -1.399 -14.471 1.00 77.31 267 LYS A C 1
ATOM 1978 O O . LYS A 1 267 ? 19.544 -0.797 -15.508 1.00 77.31 267 LYS A O 1
ATOM 1983 N N . LEU A 1 268 ? 19.009 -1.368 -13.391 1.00 82.88 268 LEU A N 1
ATOM 1984 C CA . LEU A 1 268 ? 17.875 -0.474 -13.228 1.00 82.88 268 LEU A CA 1
ATOM 1985 C C . LEU A 1 268 ? 18.338 0.757 -12.448 1.00 82.88 268 LEU A C 1
ATOM 1987 O O . LEU A 1 268 ? 18.763 0.649 -11.295 1.00 82.88 268 LEU A O 1
ATOM 1991 N N . THR A 1 269 ? 18.270 1.930 -13.066 1.00 88.31 269 THR A N 1
ATOM 1992 C CA . THR A 1 269 ? 18.618 3.185 -12.394 1.00 88.31 269 THR A CA 1
ATOM 1993 C C . THR A 1 269 ? 17.529 3.596 -11.393 1.00 88.31 269 THR A C 1
ATOM 1995 O O . THR A 1 269 ? 16.362 3.234 -11.561 1.00 88.31 269 THR A O 1
ATOM 1998 N N . PRO A 1 270 ? 17.845 4.422 -10.374 1.00 89.44 270 PRO A N 1
ATOM 1999 C CA . PRO A 1 270 ? 16.826 4.944 -9.459 1.00 89.44 270 PRO A CA 1
ATOM 2000 C C . PRO A 1 270 ? 15.698 5.704 -10.168 1.00 89.44 270 PRO A C 1
ATOM 2002 O O . PRO A 1 270 ? 14.548 5.662 -9.741 1.00 89.44 270 PRO A O 1
ATOM 2005 N N . VAL A 1 271 ? 16.019 6.389 -11.267 1.00 89.25 271 VAL A N 1
ATOM 2006 C CA . VAL A 1 271 ? 15.042 7.132 -12.068 1.00 89.25 271 VAL A CA 1
ATOM 2007 C C . VAL A 1 271 ? 14.094 6.170 -12.792 1.00 89.25 271 VAL A C 1
ATOM 2009 O O . VAL A 1 271 ? 12.884 6.389 -12.778 1.00 89.25 271 VAL A O 1
ATOM 2012 N N . GLU A 1 272 ? 14.609 5.081 -13.367 1.00 86.88 272 GLU A N 1
ATOM 2013 C CA . GLU A 1 272 ? 13.791 4.043 -14.011 1.00 86.88 272 GLU A CA 1
ATOM 2014 C C . GLU A 1 272 ? 12.947 3.256 -13.007 1.00 86.88 272 GLU A C 1
ATOM 2016 O O . GLU A 1 272 ? 11.789 2.969 -13.290 1.00 86.88 272 GLU A O 1
ATOM 2021 N N . ALA A 1 273 ? 13.466 2.972 -11.812 1.00 88.69 273 ALA A N 1
ATOM 2022 C CA . ALA A 1 273 ? 12.683 2.361 -10.739 1.00 88.69 273 ALA A CA 1
ATOM 2023 C C . ALA A 1 273 ? 11.489 3.246 -10.340 1.00 88.69 273 ALA A C 1
ATOM 2025 O O . ALA A 1 273 ? 10.354 2.779 -10.234 1.00 88.69 273 ALA A O 1
ATOM 2026 N N . VAL A 1 274 ? 11.709 4.554 -10.181 1.00 90.06 274 VAL A N 1
ATOM 2027 C CA . VAL A 1 274 ? 10.635 5.480 -9.799 1.00 90.06 274 VAL A CA 1
ATOM 2028 C C . VAL A 1 274 ? 9.639 5.694 -10.945 1.00 90.06 274 VAL A C 1
ATOM 2030 O O . VAL A 1 274 ? 8.428 5.609 -10.751 1.00 90.06 274 VAL A O 1
ATOM 2033 N N . ILE A 1 275 ? 10.116 5.985 -12.151 1.00 89.31 275 ILE A N 1
ATOM 2034 C CA . ILE A 1 275 ? 9.236 6.392 -13.254 1.00 89.31 275 ILE A CA 1
ATOM 2035 C C . ILE A 1 275 ? 8.677 5.187 -13.999 1.00 89.31 275 ILE A C 1
ATOM 2037 O O . ILE A 1 275 ? 7.501 5.183 -14.347 1.00 89.31 275 ILE A O 1
ATOM 2041 N N . GLY A 1 276 ? 9.499 4.168 -14.228 1.00 82.69 276 GLY A N 1
ATOM 2042 C CA . GLY A 1 276 ? 9.135 2.970 -14.973 1.00 82.69 276 GLY A CA 1
ATOM 2043 C C . GLY A 1 276 ? 8.333 1.955 -14.162 1.00 82.69 276 GLY A C 1
ATOM 2044 O O . GLY A 1 276 ? 7.577 1.206 -14.770 1.00 82.69 276 GLY A O 1
ATOM 2045 N N . GLN A 1 277 ? 8.444 1.943 -12.825 1.00 84.94 277 GLN A N 1
ATOM 2046 C CA . GLN A 1 277 ? 7.757 0.959 -11.973 1.00 84.94 277 GLN A CA 1
ATOM 2047 C C . GLN A 1 277 ? 6.890 1.595 -10.878 1.00 84.94 277 GLN A C 1
ATOM 2049 O O . GLN A 1 277 ? 5.687 1.336 -10.822 1.00 84.94 277 GLN A O 1
ATOM 2054 N N . PHE A 1 278 ? 7.461 2.446 -10.015 1.00 92.06 278 PHE A N 1
ATOM 2055 C CA . PHE A 1 278 ? 6.737 3.008 -8.868 1.00 92.06 278 PHE A CA 1
ATOM 2056 C C . PHE A 1 278 ? 5.520 3.825 -9.294 1.00 92.06 278 PHE A C 1
ATOM 2058 O O . PHE A 1 278 ? 4.425 3.582 -8.796 1.00 92.06 278 PHE A O 1
ATOM 2065 N N . ILE A 1 279 ? 5.687 4.781 -10.211 1.00 91.75 279 ILE A N 1
ATOM 2066 C CA . ILE A 1 279 ? 4.589 5.631 -10.682 1.00 91.75 279 ILE A CA 1
ATOM 2067 C C . ILE A 1 279 ? 3.481 4.791 -11.351 1.00 91.75 279 ILE A C 1
ATOM 2069 O O . ILE A 1 279 ? 2.325 4.926 -10.934 1.00 91.75 279 ILE A O 1
ATOM 2073 N N . PRO A 1 280 ? 3.797 3.893 -12.310 1.00 85.19 280 PRO A N 1
ATOM 2074 C CA . PRO A 1 280 ? 2.825 2.991 -12.921 1.00 85.19 280 PRO A CA 1
ATOM 2075 C C . PRO A 1 280 ? 2.063 2.101 -11.943 1.00 85.19 280 PRO A C 1
ATOM 2077 O O . PRO A 1 280 ? 0.882 1.851 -12.158 1.00 85.19 280 PRO A O 1
ATOM 2080 N N . ALA A 1 281 ? 2.701 1.650 -10.863 1.00 86.62 281 ALA A N 1
ATOM 2081 C CA . ALA A 1 281 ? 2.045 0.830 -9.850 1.00 86.62 281 ALA A CA 1
ATOM 2082 C C . ALA A 1 281 ? 1.234 1.674 -8.853 1.00 86.62 281 ALA A C 1
ATOM 2084 O O . ALA A 1 281 ? 0.078 1.376 -8.551 1.00 86.62 281 ALA A O 1
ATOM 2085 N N . ALA A 1 282 ? 1.829 2.741 -8.320 1.00 93.44 282 ALA A N 1
ATOM 2086 C CA . ALA A 1 282 ? 1.266 3.488 -7.206 1.00 93.44 282 ALA A CA 1
ATOM 2087 C C . ALA A 1 282 ? 0.133 4.418 -7.624 1.00 93.44 282 ALA A C 1
ATOM 2089 O O . ALA A 1 282 ? -0.846 4.539 -6.890 1.00 93.44 282 ALA A O 1
ATOM 2090 N N . GLY A 1 283 ? 0.236 5.061 -8.783 1.00 92.62 283 GLY A N 1
ATOM 2091 C CA . GLY A 1 283 ? -0.746 6.043 -9.225 1.00 92.62 283 GLY A CA 1
ATOM 2092 C C . GLY A 1 283 ? -2.147 5.467 -9.439 1.00 92.62 283 GLY A C 1
ATOM 2093 O O . GLY A 1 283 ? -3.088 5.932 -8.789 1.00 92.62 283 GLY A O 1
ATOM 2094 N N . PRO A 1 284 ? -2.317 4.424 -10.272 1.00 89.56 284 PRO A N 1
ATOM 2095 C CA . PRO A 1 284 ? -3.610 3.765 -10.449 1.00 89.56 284 PRO A CA 1
ATOM 2096 C C . PRO A 1 284 ? -4.197 3.229 -9.139 1.00 89.56 284 PRO A C 1
ATOM 2098 O O . PRO A 1 284 ? -5.395 3.380 -8.891 1.00 89.56 284 PRO A O 1
ATOM 2101 N N . ASN A 1 285 ? -3.355 2.680 -8.260 1.00 93.12 285 ASN A N 1
ATOM 2102 C CA . ASN A 1 285 ? -3.784 2.208 -6.947 1.00 93.12 285 ASN A CA 1
ATOM 2103 C C . ASN A 1 285 ? -4.333 3.335 -6.069 1.00 93.12 285 ASN A C 1
ATOM 2105 O O . ASN A 1 285 ? -5.349 3.148 -5.408 1.00 93.12 285 ASN A O 1
ATOM 2109 N N . LEU A 1 286 ? -3.705 4.514 -6.072 1.00 95.75 286 LEU A N 1
ATOM 2110 C CA . LEU A 1 286 ? -4.195 5.670 -5.316 1.00 95.75 286 LEU A CA 1
ATOM 2111 C C . LEU A 1 286 ? -5.571 6.125 -5.795 1.00 95.75 286 LEU A C 1
ATOM 2113 O O . LEU A 1 286 ? -6.424 6.461 -4.978 1.00 95.75 286 LEU A O 1
ATOM 2117 N N . ILE A 1 287 ? -5.798 6.111 -7.108 1.00 92.81 287 ILE A N 1
ATOM 2118 C CA . ILE A 1 287 ? -7.103 6.444 -7.686 1.00 92.81 287 ILE A CA 1
ATOM 2119 C C . ILE A 1 287 ? -8.144 5.405 -7.248 1.00 92.81 287 ILE A C 1
ATOM 2121 O O . ILE A 1 287 ? -9.230 5.778 -6.806 1.00 92.81 287 ILE A O 1
ATOM 2125 N N . ALA A 1 288 ? -7.803 4.114 -7.299 1.00 93.00 288 ALA A N 1
ATOM 2126 C CA . ALA A 1 288 ? -8.680 3.046 -6.824 1.00 93.00 288 ALA A CA 1
ATOM 2127 C C . ALA A 1 288 ? -9.003 3.188 -5.328 1.00 93.00 288 ALA A C 1
ATOM 2129 O O . ALA A 1 288 ? -10.167 3.093 -4.948 1.00 93.00 288 ALA A O 1
ATOM 2130 N N . VAL A 1 289 ? -8.005 3.477 -4.489 1.00 96.56 289 VAL A N 1
ATOM 2131 C CA . VAL A 1 289 ? -8.190 3.742 -3.054 1.00 96.56 289 VAL A CA 1
ATOM 2132 C C . VAL A 1 289 ? -9.130 4.927 -2.843 1.00 96.56 289 VAL A C 1
ATOM 2134 O O . VAL A 1 289 ? -10.103 4.795 -2.103 1.00 96.56 289 VAL A O 1
ATOM 2137 N N . ALA A 1 290 ? -8.897 6.054 -3.518 1.00 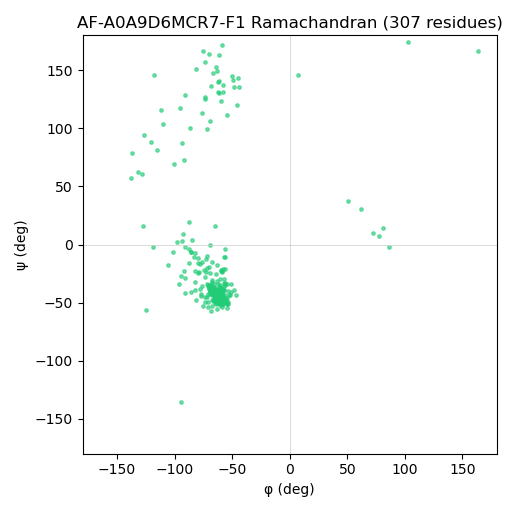96.44 290 ALA A N 1
ATOM 2138 C CA . ALA A 1 290 ? -9.736 7.242 -3.387 1.00 96.44 290 ALA A CA 1
ATOM 2139 C C . ALA A 1 290 ? -11.200 6.952 -3.757 1.00 96.44 290 ALA A C 1
ATOM 2141 O O . ALA A 1 290 ? -12.112 7.307 -3.017 1.00 96.44 290 ALA A O 1
ATOM 2142 N N . VAL A 1 291 ? -11.443 6.277 -4.880 1.00 94.25 291 VAL A N 1
ATOM 2143 C CA . VAL A 1 291 ? -12.807 6.059 -5.384 1.00 94.25 291 VAL A CA 1
ATOM 2144 C C . VAL A 1 291 ? -13.536 4.953 -4.618 1.00 94.25 291 VAL A C 1
ATOM 2146 O O . VAL A 1 291 ? -14.708 5.107 -4.276 1.00 94.25 291 VAL A O 1
ATOM 2149 N N . LEU A 1 292 ? -12.869 3.831 -4.346 1.00 95.69 292 LEU A N 1
ATOM 2150 C CA . LEU A 1 292 ? -13.530 2.620 -3.857 1.00 95.69 292 LEU A CA 1
ATOM 2151 C C . LEU A 1 292 ? -13.600 2.541 -2.327 1.00 95.69 292 LEU A C 1
ATOM 2153 O O . LEU A 1 292 ? -14.549 1.953 -1.813 1.00 95.69 292 LEU A O 1
ATOM 2157 N N . MET A 1 293 ? -12.661 3.136 -1.578 1.00 96.69 293 MET A N 1
ATOM 2158 C CA . MET A 1 293 ? -12.695 3.075 -0.105 1.00 96.69 293 MET A CA 1
ATOM 2159 C C . MET A 1 293 ? -13.962 3.680 0.507 1.00 96.69 293 MET A C 1
ATOM 2161 O O . MET A 1 293 ? -14.563 3.004 1.346 1.00 96.69 293 MET A O 1
ATOM 2165 N N . PRO A 1 294 ? -14.428 4.880 0.102 1.00 96.12 294 PRO A N 1
ATOM 2166 C CA . PRO A 1 294 ? -15.673 5.433 0.634 1.00 96.12 294 PRO A CA 1
ATOM 2167 C C . PRO A 1 294 ? -16.875 4.511 0.392 1.00 96.12 294 PRO A C 1
ATOM 2169 O O . PRO A 1 294 ? -17.716 4.337 1.270 1.00 96.12 294 PRO A O 1
ATOM 2172 N N . ILE A 1 295 ? -16.934 3.866 -0.777 1.00 95.31 295 ILE A N 1
ATOM 2173 C CA . ILE A 1 295 ? -18.021 2.948 -1.141 1.00 95.31 295 ILE A CA 1
ATOM 2174 C C . ILE A 1 295 ? -17.969 1.691 -0.270 1.00 95.31 295 ILE A C 1
ATOM 2176 O O . ILE A 1 295 ? -18.986 1.270 0.286 1.00 95.31 295 ILE A O 1
ATOM 2180 N N . LEU A 1 296 ? -16.785 1.096 -0.127 1.00 94.88 296 LEU A N 1
ATOM 2181 C CA . LEU A 1 296 ? -16.600 -0.144 0.621 1.00 94.88 296 LEU A CA 1
ATOM 2182 C C . LEU A 1 296 ? -16.869 0.043 2.114 1.00 94.88 296 LEU A C 1
ATOM 2184 O O . LEU A 1 296 ? -17.527 -0.806 2.711 1.00 94.88 296 LEU A O 1
ATOM 2188 N N . ILE A 1 297 ? -16.442 1.159 2.711 1.00 94.19 297 ILE A N 1
ATOM 2189 C CA . ILE A 1 297 ? -16.685 1.398 4.138 1.00 94.19 297 ILE A CA 1
ATOM 2190 C C . ILE A 1 297 ? -18.159 1.689 4.437 1.00 94.19 297 ILE A C 1
ATOM 2192 O O . ILE A 1 297 ? -18.687 1.214 5.442 1.00 94.19 297 ILE A O 1
ATOM 2196 N N . VAL A 1 298 ? -18.856 2.393 3.539 1.00 93.94 298 VAL A N 1
ATOM 2197 C CA . VAL A 1 298 ? -20.312 2.585 3.637 1.00 93.94 298 VAL A CA 1
ATOM 2198 C C . VAL A 1 298 ? -21.038 1.248 3.508 1.00 93.94 298 VAL A C 1
ATOM 2200 O O . VAL A 1 298 ? -21.934 0.960 4.299 1.00 93.94 298 VAL A O 1
ATOM 2203 N N . SER A 1 299 ? -20.622 0.409 2.558 1.00 92.69 299 SER A N 1
ATOM 2204 C CA . SER A 1 299 ? -21.216 -0.915 2.343 1.00 92.69 299 SER A CA 1
ATOM 2205 C C . SER A 1 299 ? -21.012 -1.828 3.553 1.00 92.69 299 SER A C 1
ATOM 2207 O O . SER A 1 299 ? -21.954 -2.471 4.005 1.00 92.69 299 SER A O 1
ATOM 2209 N N . TYR A 1 300 ? -19.808 -1.833 4.130 1.00 92.06 300 TYR A N 1
ATOM 2210 C CA . TYR A 1 300 ? -19.510 -2.578 5.351 1.00 92.06 300 TYR A CA 1
ATOM 2211 C C . TYR A 1 300 ? -20.377 -2.111 6.530 1.00 92.06 300 TYR A C 1
ATOM 2213 O O . TYR A 1 300 ? -20.971 -2.935 7.223 1.00 92.06 300 TYR A O 1
ATOM 2221 N N . GLY A 1 301 ? -20.513 -0.794 6.720 1.00 91.38 301 GLY A N 1
ATOM 2222 C CA . GLY A 1 301 ? -21.369 -0.227 7.764 1.00 91.38 301 GLY A CA 1
ATOM 2223 C C . GLY A 1 301 ? -22.844 -0.613 7.611 1.00 91.38 301 GLY A C 1
ATOM 2224 O O . GLY A 1 301 ? -23.502 -0.906 8.606 1.00 91.38 301 GLY A O 1
ATOM 2225 N N . ALA A 1 302 ? -23.355 -0.672 6.379 1.00 91.69 302 ALA A N 1
ATOM 2226 C CA . ALA A 1 302 ? -24.728 -1.094 6.108 1.00 91.69 302 ALA A CA 1
ATOM 2227 C C . ALA A 1 302 ? -24.972 -2.572 6.465 1.00 91.69 302 ALA A C 1
ATOM 2229 O O . ALA A 1 302 ? -26.001 -2.891 7.054 1.00 91.69 302 ALA A O 1
ATOM 2230 N N . VAL A 1 303 ? -24.019 -3.463 6.166 1.00 90.94 303 VAL A N 1
ATOM 2231 C CA . VAL A 1 303 ? -24.112 -4.889 6.533 1.00 90.94 303 VAL A CA 1
ATOM 2232 C C . VAL A 1 303 ? -24.107 -5.064 8.053 1.00 90.94 303 VAL A C 1
ATOM 2234 O O . VAL A 1 303 ? -24.949 -5.774 8.591 1.00 90.94 303 VAL A O 1
ATOM 2237 N N . GLN A 1 304 ? -23.225 -4.354 8.762 1.00 90.62 304 GLN A N 1
ATOM 2238 C CA . GLN A 1 304 ? -23.165 -4.407 10.229 1.00 90.62 304 GLN A CA 1
ATOM 2239 C C . GLN A 1 304 ? -24.476 -3.954 10.890 1.00 90.62 304 GLN A C 1
ATOM 2241 O O . GLN A 1 304 ? -24.881 -4.503 11.911 1.00 90.62 304 GLN A O 1
ATOM 2246 N N . GLN A 1 305 ? -25.168 -2.973 10.304 1.00 89.25 305 GLN A N 1
ATOM 2247 C CA . GLN A 1 305 ? -26.471 -2.528 10.804 1.00 89.25 305 GLN A CA 1
ATOM 2248 C C . GLN A 1 305 ? -27.570 -3.578 10.609 1.00 89.25 305 GLN A C 1
ATOM 2250 O O . GLN A 1 305 ? -28.444 -3.681 11.462 1.00 89.25 305 GLN A O 1
ATOM 2255 N N . GLN A 1 306 ? -27.523 -4.356 9.523 1.00 86.12 306 GLN A N 1
ATOM 2256 C CA . GLN A 1 306 ? -28.487 -5.431 9.260 1.00 86.12 306 GLN A CA 1
ATOM 2257 C C . GLN A 1 306 ? -28.303 -6.628 10.194 1.00 86.12 306 GLN A C 1
ATOM 2259 O O . GLN A 1 306 ? -29.283 -7.251 10.578 1.00 86.12 306 GLN A O 1
ATOM 2264 N N . GLU A 1 307 ? -27.068 -6.957 10.575 1.00 80.50 307 GLU A N 1
ATOM 2265 C CA . GLU A 1 307 ? -26.812 -8.046 11.530 1.00 80.50 307 GLU A CA 1
ATOM 2266 C C . GLU A 1 307 ? -27.218 -7.682 12.969 1.00 80.50 307 GLU A C 1
ATOM 2268 O O . GLU A 1 307 ? -27.420 -8.567 13.798 1.00 80.50 307 GLU A O 1
ATOM 2273 N N . ALA A 1 308 ? -27.338 -6.386 13.275 1.00 74.31 308 ALA A N 1
ATOM 2274 C CA . ALA A 1 308 ? -27.736 -5.884 14.589 1.00 74.31 308 ALA A CA 1
ATOM 2275 C C . ALA A 1 308 ? -29.265 -5.793 14.795 1.00 74.31 308 ALA A C 1
ATOM 2277 O O . ALA A 1 308 ? -29.701 -5.476 15.905 1.00 74.31 308 ALA A O 1
ATOM 2278 N N . THR A 1 309 ? -30.061 -6.034 13.747 1.00 62.59 309 THR A N 1
ATOM 2279 C CA . THR A 1 309 ? -31.538 -6.032 13.758 1.00 62.59 309 THR A CA 1
ATOM 2280 C C . THR A 1 309 ? -32.103 -7.438 13.704 1.00 62.59 309 THR A C 1
ATOM 2282 O O . THR A 1 309 ? -33.061 -7.702 14.463 1.00 62.59 309 THR A O 1
#

Sequence (309 aa):
MNNKALNIVYTVLALFVLITIAYFIASPSPSGAEAAPPPSISEPDVPLRYLAVLIGAIGMGVVYYFTRESEAWELGMQKVIYGVVGAAVYAVAIWVFSGKLFKVPAVSDVGLRPGVVFPVLFGYLFGPLAGFMTGGFGNIVGDALSGFRVSPEWDMGNAIIGFVAGMHFLFANKKRSLDVASSLAVAIGVLAAIGYATNPTVLNQFGEGAVSPWLGYSVLAGVALCLAIRFGFPDKDWGEIVVWGALGNLVGLGLASIADIWINAGKLTPVEAVIGQFIPAAGPNLIAVAVLMPILIVSYGAVQQQEAT

Solvent-accessible surface area (backbone atoms only — not comparable to full-atom values): 15076 Å² total; per-residue (Å²): 130,61,71,47,60,51,43,52,54,52,52,53,48,50,47,53,51,50,47,52,53,43,38,72,68,39,46,75,71,94,85,69,89,69,77,76,65,54,95,59,51,59,88,66,47,66,73,53,30,51,48,39,38,49,52,52,52,49,51,51,50,53,55,39,70,79,45,65,86,45,70,56,50,58,74,50,71,68,40,51,50,51,9,52,52,31,8,53,54,23,12,50,33,34,27,44,39,56,21,86,74,46,76,52,89,95,48,54,99,64,33,67,44,64,35,59,44,38,15,21,48,37,0,54,74,61,20,24,64,16,0,21,38,8,14,22,53,5,41,44,51,10,28,42,74,44,70,35,66,52,46,51,25,51,26,41,11,35,12,37,16,1,21,44,14,9,45,64,74,74,42,91,54,55,68,61,51,51,52,51,40,45,51,51,35,48,52,52,21,51,51,49,32,52,54,25,74,77,48,58,72,46,41,30,80,75,68,84,43,50,44,48,69,73,45,41,40,23,32,36,52,13,46,51,47,19,48,49,45,29,70,72,37,72,94,42,70,50,24,55,55,22,32,30,27,38,34,7,38,50,54,10,38,46,51,22,25,57,41,46,24,63,29,31,74,63,59,36,45,74,66,46,24,44,52,23,43,26,28,54,50,34,6,55,35,24,42,35,30,40,65,45,45,54,53,51,53,52,52,53,53,54,52,56,54,60,76,74,107

Radius of gyration: 18.54 Å; Cα contacts (8 Å, |Δi|>4): 553; chains: 1; bounding box: 54×42×51 Å

Nearest PDB structures (foldseek):
  7e1a-assembly1_U  TM=1.329E-01  e=6.300E+00  Homo sapiens